Protein AF-W8YCH2-F1 (afdb_monomer)

Radius of gyration: 26.57 Å; Cα contacts (8 Å, |Δi|>4): 221; chains: 1; bounding box: 55×51×76 Å

Structure (mmCIF, N/CA/C/O backbone):
data_AF-W8YCH2-F1
#
_entry.id   AF-W8YCH2-F1
#
loop_
_atom_site.group_PDB
_atom_site.id
_atom_site.type_symbol
_atom_site.label_atom_id
_atom_site.label_alt_id
_atom_site.label_comp_id
_atom_site.label_asym_id
_atom_site.label_entity_id
_atom_site.label_seq_id
_atom_site.pdbx_PDB_ins_code
_atom_site.Cartn_x
_atom_site.Cartn_y
_atom_site.Cartn_z
_atom_site.occupancy
_atom_site.B_iso_or_equiv
_atom_site.auth_seq_id
_atom_site.auth_comp_id
_atom_site.auth_asym_id
_atom_site.auth_atom_id
_atom_site.pdbx_PDB_model_num
ATOM 1 N N . MET A 1 1 ? -2.502 10.767 -15.516 1.00 30.50 1 MET A N 1
ATOM 2 C CA . MET A 1 1 ? -3.279 9.710 -14.831 1.00 30.50 1 MET A CA 1
ATOM 3 C C . MET A 1 1 ? -4.007 8.905 -15.907 1.00 30.50 1 MET A C 1
ATOM 5 O O . MET A 1 1 ? -4.983 9.397 -16.454 1.00 30.50 1 MET A O 1
ATOM 9 N N . GLN A 1 2 ? -3.479 7.756 -16.341 1.00 31.95 2 GLN A N 1
ATOM 10 C CA . GLN A 1 2 ? -4.122 6.926 -17.373 1.00 31.95 2 GLN A CA 1
ATOM 11 C C . GLN A 1 2 ? -4.527 5.583 -16.761 1.00 31.95 2 GLN A C 1
ATOM 13 O O . GLN A 1 2 ? -3.687 4.801 -16.327 1.00 31.95 2 GLN A O 1
ATOM 18 N N . THR A 1 3 ? -5.835 5.341 -16.701 1.00 24.03 3 THR A N 1
ATOM 19 C CA . THR A 1 3 ? -6.449 4.084 -16.260 1.00 24.03 3 THR A CA 1
ATOM 20 C C . THR A 1 3 ? -6.145 2.958 -17.249 1.00 24.03 3 THR A C 1
ATOM 22 O O . THR A 1 3 ? -6.689 2.943 -18.354 1.00 24.03 3 THR A O 1
ATOM 25 N N . CYS A 1 4 ? -5.324 1.986 -16.844 1.00 27.73 4 CYS A N 1
ATOM 26 C CA . CYS A 1 4 ? -5.215 0.698 -17.531 1.00 27.73 4 CYS A CA 1
ATOM 27 C C . CYS A 1 4 ? -6.424 -0.183 -17.175 1.00 27.73 4 CYS A C 1
ATOM 29 O O . CYS A 1 4 ? -6.637 -0.532 -16.015 1.00 27.73 4 CYS A O 1
ATOM 31 N N . ARG A 1 5 ? -7.228 -0.551 -18.180 1.00 27.02 5 ARG A N 1
ATOM 32 C CA . ARG A 1 5 ? -8.300 -1.551 -18.055 1.00 27.02 5 ARG A CA 1
ATOM 33 C C . ARG A 1 5 ? -7.679 -2.945 -18.163 1.00 27.02 5 ARG A C 1
ATOM 35 O O . ARG A 1 5 ? -7.371 -3.392 -19.263 1.00 27.02 5 ARG A O 1
ATOM 42 N N . PHE A 1 6 ? -7.509 -3.630 -17.035 1.00 32.22 6 PHE A N 1
ATOM 43 C CA . PHE A 1 6 ? -7.187 -5.056 -17.035 1.00 32.22 6 PHE A CA 1
ATOM 44 C C . PHE A 1 6 ? -8.430 -5.856 -17.450 1.00 32.22 6 PHE A C 1
ATOM 46 O O . PHE A 1 6 ? -9.500 -5.713 -16.852 1.00 32.22 6 PHE A O 1
ATOM 53 N N . PHE A 1 7 ? -8.303 -6.668 -18.503 1.00 33.62 7 PHE A N 1
ATOM 54 C CA . PHE A 1 7 ? -9.312 -7.659 -18.865 1.00 33.62 7 PHE A CA 1
ATOM 55 C C . PHE A 1 7 ? -9.348 -8.750 -17.789 1.00 33.62 7 PHE A C 1
ATOM 57 O O . PHE A 1 7 ? -8.318 -9.233 -17.327 1.00 33.62 7 PHE A O 1
ATOM 64 N N . LYS A 1 8 ? -10.562 -9.094 -17.362 1.00 38.12 8 LYS A N 1
ATOM 65 C CA . LYS A 1 8 ? -10.852 -10.118 -16.362 1.00 38.12 8 LYS A CA 1
ATOM 66 C C . LYS A 1 8 ? -10.697 -11.494 -17.017 1.00 38.12 8 LYS A C 1
ATOM 68 O O . LYS A 1 8 ? -11.691 -12.073 -17.435 1.00 38.12 8 LYS A O 1
ATOM 73 N N . GLU A 1 9 ? -9.469 -11.981 -17.146 1.00 44.88 9 GLU A N 1
ATOM 74 C CA . GLU A 1 9 ? -9.209 -13.381 -17.490 1.00 44.88 9 GLU A CA 1
ATOM 75 C C . GLU A 1 9 ? -8.965 -14.168 -16.196 1.00 44.88 9 GLU A C 1
ATOM 77 O O . GLU A 1 9 ? -8.000 -13.936 -15.472 1.00 44.88 9 GLU A O 1
ATOM 82 N N . ASP A 1 10 ? -9.944 -15.014 -15.871 1.00 46.28 10 ASP A N 1
ATOM 83 C CA . ASP A 1 10 ? -9.886 -16.183 -14.989 1.00 46.28 10 ASP A CA 1
ATOM 84 C C . ASP A 1 10 ? -8.998 -16.085 -13.737 1.00 46.28 10 ASP A C 1
ATOM 86 O O . ASP A 1 10 ? -8.079 -16.875 -13.519 1.00 46.28 10 ASP A O 1
ATOM 90 N N . LEU A 1 11 ? -9.354 -15.183 -12.817 1.00 54.44 11 LEU A N 1
ATOM 91 C CA . LEU A 1 11 ? -9.029 -15.427 -11.412 1.00 54.44 11 LEU A CA 1
ATOM 92 C C . LEU A 1 11 ? -9.770 -16.700 -10.979 1.00 54.44 11 LEU A C 1
ATOM 94 O O . LEU A 1 11 ? -11.001 -16.755 -11.036 1.00 54.44 11 LEU A O 1
ATOM 98 N N . TYR A 1 12 ? -9.019 -17.727 -10.569 1.00 58.00 12 TYR A N 1
ATOM 99 C CA . TYR A 1 12 ? -9.565 -18.967 -10.014 1.00 58.00 12 TYR A CA 1
ATOM 100 C C . TYR A 1 12 ? -10.660 -18.653 -8.978 1.00 58.00 12 TYR A C 1
ATOM 102 O O . TYR A 1 12 ? -10.526 -17.723 -8.186 1.00 58.00 12 TYR A O 1
ATOM 110 N N . SER A 1 13 ? -11.736 -19.448 -8.955 1.00 62.56 13 SER A N 1
ATOM 111 C CA . SER A 1 13 ? -12.935 -19.228 -8.112 1.00 62.56 13 SER A CA 1
ATOM 112 C C . SER A 1 13 ? -12.685 -19.050 -6.600 1.00 62.56 13 SER A C 1
ATOM 114 O O . SER A 1 13 ? -13.585 -18.636 -5.873 1.00 62.56 13 SER A O 1
ATOM 116 N N . SER A 1 14 ? -11.475 -19.348 -6.122 1.00 78.44 14 SER A N 1
ATOM 117 C CA . SER A 1 14 ? -11.032 -19.217 -4.735 1.00 78.44 14 SER A CA 1
ATOM 118 C C . SER A 1 14 ? -10.316 -17.899 -4.408 1.00 78.44 14 SER A C 1
ATOM 120 O O . SER A 1 14 ? -9.977 -17.685 -3.242 1.00 78.44 14 SER A O 1
ATOM 122 N N . VAL A 1 15 ? -10.058 -17.017 -5.382 1.00 83.06 15 VAL A N 1
ATOM 123 C CA . VAL A 1 15 ? -9.352 -15.755 -5.112 1.00 83.06 15 VAL A CA 1
ATOM 124 C C . VAL A 1 15 ? -10.303 -14.738 -4.484 1.00 83.06 15 VAL A C 1
ATOM 126 O O . VAL A 1 15 ? -11.306 -14.334 -5.074 1.00 83.06 15 VAL A O 1
ATOM 129 N N . LYS A 1 16 ? -9.963 -14.306 -3.273 1.00 86.06 16 LYS A N 1
ATOM 130 C CA . LYS A 1 16 ? -10.668 -13.288 -2.500 1.00 86.06 16 LYS A CA 1
ATOM 131 C C . LYS A 1 16 ? -9.790 -12.050 -2.466 1.00 86.06 16 LYS A C 1
ATOM 133 O O . LYS A 1 16 ? -8.696 -12.080 -1.906 1.00 86.06 16 LYS A O 1
ATOM 138 N N . ILE A 1 17 ? -10.273 -10.991 -3.112 1.00 88.06 17 ILE A N 1
ATOM 139 C CA . ILE A 1 17 ? -9.506 -9.773 -3.364 1.00 88.06 17 ILE A CA 1
ATOM 140 C C . ILE A 1 17 ? -9.827 -8.717 -2.307 1.00 88.06 17 ILE A C 1
ATOM 142 O O . ILE A 1 17 ? -10.989 -8.363 -2.105 1.00 88.06 17 ILE A O 1
ATOM 146 N N . GLY A 1 18 ? -8.786 -8.182 -1.679 1.00 87.31 18 GLY A N 1
ATOM 147 C CA . GLY A 1 18 ? -8.828 -6.986 -0.851 1.00 87.31 18 GLY A CA 1
ATOM 148 C C . GLY A 1 18 ? -8.261 -5.804 -1.618 1.00 87.31 18 GLY A C 1
ATOM 149 O O . GLY A 1 18 ? -7.225 -5.928 -2.262 1.00 87.31 18 GLY A O 1
ATOM 150 N N . TYR A 1 19 ? -8.921 -4.654 -1.538 1.00 87.31 19 TYR A N 1
ATOM 151 C CA . TYR A 1 19 ? -8.424 -3.408 -2.118 1.00 87.31 19 TYR A CA 1
ATOM 152 C C . TYR A 1 19 ? -8.277 -2.354 -1.024 1.00 87.31 19 TYR A C 1
ATOM 154 O O . TYR A 1 19 ? -9.215 -2.118 -0.249 1.00 87.31 19 TYR A O 1
ATOM 162 N N . LEU A 1 20 ? -7.096 -1.742 -0.964 1.00 83.88 20 LEU A N 1
ATOM 163 C CA . LEU A 1 20 ? -6.770 -0.638 -0.071 1.00 83.88 20 LEU A CA 1
ATOM 164 C C . LEU A 1 20 ? -6.489 0.607 -0.917 1.00 83.88 20 LEU A C 1
ATOM 166 O O . LEU A 1 20 ? -5.486 0.663 -1.625 1.00 83.88 20 LEU A O 1
ATOM 170 N N . SER A 1 21 ? -7.384 1.592 -0.834 1.00 76.25 21 SER A N 1
ATOM 171 C CA . SER A 1 21 ? -7.246 2.888 -1.503 1.00 76.25 21 SER A CA 1
ATOM 172 C C . SER A 1 21 ? -7.399 4.051 -0.532 1.00 76.25 21 SER A C 1
ATOM 174 O O . SER A 1 21 ? -7.743 3.880 0.636 1.00 76.25 21 SER A O 1
ATOM 176 N N . GLN A 1 22 ? -7.168 5.263 -1.024 1.00 64.25 22 GLN A N 1
ATOM 177 C CA . GLN A 1 22 ? -7.202 6.484 -0.218 1.00 64.25 22 GLN A CA 1
ATOM 178 C C . GLN A 1 22 ? -8.633 6.961 0.139 1.00 64.25 22 GLN A C 1
ATOM 180 O O . GLN A 1 22 ? -8.792 7.856 0.967 1.00 64.25 22 GLN A O 1
ATOM 185 N N . HIS A 1 23 ? -9.696 6.347 -0.403 1.00 61.81 23 HIS A N 1
ATOM 186 C CA . HIS A 1 23 ? -11.095 6.800 -0.251 1.00 61.81 23 HIS A CA 1
ATOM 187 C C . HIS A 1 23 ? -12.006 5.797 0.479 1.00 61.81 23 HIS A C 1
ATOM 189 O O . HIS A 1 23 ? -13.097 5.472 0.018 1.00 61.81 23 HIS A O 1
ATOM 195 N N . VAL A 1 24 ? -11.568 5.261 1.619 1.00 58.69 24 VAL A N 1
ATOM 196 C CA . VAL A 1 24 ? -12.218 4.066 2.199 1.00 58.69 24 VAL A CA 1
ATOM 197 C C . VAL A 1 24 ? -13.395 4.362 3.142 1.00 58.69 24 VAL A C 1
ATOM 199 O O . VAL A 1 24 ? -14.246 3.496 3.330 1.00 58.69 24 VAL A O 1
ATOM 202 N N . TYR A 1 25 ? -13.513 5.559 3.727 1.00 59.50 25 TYR A N 1
ATOM 203 C CA . TYR A 1 25 ? -14.497 5.784 4.799 1.00 59.50 25 TYR A CA 1
ATOM 204 C C . TYR A 1 25 ? -15.295 7.066 4.633 1.00 59.50 25 TYR A C 1
ATOM 206 O O . TYR A 1 25 ? -14.931 8.102 5.196 1.00 59.50 25 TYR A O 1
ATOM 214 N N . GLU A 1 26 ? -16.428 6.966 3.941 1.00 53.34 26 GLU A N 1
ATOM 215 C CA . GLU A 1 26 ? -17.373 8.080 3.878 1.00 53.34 26 GLU A CA 1
ATOM 216 C C . GLU A 1 26 ? -18.473 8.029 4.942 1.00 53.34 26 GLU A C 1
ATOM 218 O O . GLU A 1 26 ? -18.900 9.095 5.358 1.00 53.34 26 GLU A O 1
ATOM 223 N N . ASN A 1 27 ? -18.905 6.880 5.484 1.00 52.28 27 ASN A N 1
ATOM 224 C CA . ASN A 1 27 ? -20.084 6.880 6.374 1.00 52.28 27 ASN A CA 1
ATOM 225 C C . ASN A 1 27 ? -20.175 5.695 7.360 1.00 52.28 27 ASN A C 1
ATOM 227 O O . ASN A 1 27 ? -21.107 4.898 7.291 1.00 52.28 27 ASN A O 1
ATOM 231 N N . MET A 1 28 ? -19.265 5.593 8.336 1.00 63.25 28 MET A N 1
ATOM 232 C CA . MET A 1 28 ? -19.430 4.666 9.473 1.00 63.25 28 MET A CA 1
ATOM 233 C C . MET A 1 28 ? -19.772 5.429 10.757 1.00 63.25 28 MET A C 1
ATOM 235 O O . MET A 1 28 ? -18.979 6.229 11.252 1.00 63.25 28 MET A O 1
ATOM 239 N N . LYS A 1 29 ? -20.973 5.187 11.301 1.00 64.38 29 LYS A N 1
ATOM 240 C CA . LYS A 1 29 ? -21.404 5.715 12.612 1.00 64.38 29 LYS A CA 1
ATOM 241 C C . LYS A 1 29 ? -20.860 4.897 13.794 1.00 64.38 29 LYS A C 1
ATOM 243 O O . LYS A 1 29 ? -21.032 5.331 14.933 1.00 64.38 29 LYS A O 1
ATOM 248 N N . SER A 1 30 ? -20.232 3.754 13.526 1.00 83.38 30 SER A N 1
ATOM 249 C CA . SER A 1 30 ? -19.647 2.843 14.509 1.00 83.38 30 SER A CA 1
ATOM 250 C C . SER A 1 30 ? -18.338 3.381 15.104 1.00 83.38 30 SER A C 1
ATOM 252 O O . SER A 1 30 ? -17.680 4.282 14.560 1.00 83.38 30 SER A O 1
ATOM 254 N N . ASN A 1 31 ? -17.978 2.857 16.276 1.00 91.38 31 ASN A N 1
ATOM 255 C CA . ASN A 1 31 ? -16.632 3.031 16.828 1.00 91.38 31 ASN A CA 1
ATOM 256 C C . ASN A 1 31 ? -15.628 2.076 16.156 1.00 91.38 31 ASN A C 1
ATOM 258 O O . ASN A 1 31 ? -16.022 1.176 15.419 1.00 91.38 31 ASN A O 1
ATOM 262 N N . VAL A 1 32 ? -14.327 2.285 16.382 1.00 91.25 32 VAL A N 1
ATOM 263 C CA . VAL A 1 32 ? -13.248 1.467 15.789 1.00 91.25 32 VAL A CA 1
ATOM 264 C C . VAL A 1 32 ? -13.457 -0.031 16.040 1.00 91.25 32 VAL A C 1
ATOM 266 O O . VAL A 1 32 ? -13.327 -0.838 15.121 1.00 91.25 32 VAL A O 1
ATOM 269 N N . LEU A 1 33 ? -13.794 -0.404 17.276 1.00 91.69 33 LEU A N 1
ATOM 270 C CA . LEU A 1 33 ? -13.999 -1.792 17.685 1.00 91.69 33 LEU A CA 1
ATOM 271 C C . LEU A 1 33 ? -15.177 -2.448 16.952 1.00 91.69 33 LEU A C 1
ATOM 273 O O . LEU A 1 33 ? -15.052 -3.568 16.457 1.00 91.69 33 LEU A O 1
ATOM 277 N N . GLU A 1 34 ? -16.310 -1.756 16.882 1.00 90.69 34 GLU A N 1
ATOM 278 C CA . GLU A 1 34 ? -17.498 -2.195 16.149 1.00 90.69 34 GLU A CA 1
ATOM 279 C C . GLU A 1 34 ? -17.200 -2.314 14.657 1.00 90.69 34 GLU A C 1
ATOM 281 O O . GLU A 1 34 ? -17.415 -3.375 14.080 1.00 90.69 34 GLU A O 1
ATOM 286 N N . ALA A 1 35 ? -16.605 -1.281 14.056 1.00 90.81 35 ALA A N 1
ATOM 287 C CA . ALA A 1 35 ? -16.255 -1.272 12.640 1.00 90.81 35 ALA A CA 1
ATOM 288 C C . ALA A 1 35 ? -15.298 -2.418 12.268 1.00 90.81 35 ALA A C 1
ATOM 290 O O . ALA A 1 35 ? -15.413 -3.018 11.196 1.00 90.81 35 ALA A O 1
ATOM 291 N N . PHE A 1 36 ? -14.348 -2.757 13.144 1.00 91.81 36 PHE A N 1
ATOM 292 C CA . PHE A 1 36 ? -13.477 -3.917 12.953 1.00 91.81 36 PHE A CA 1
ATOM 293 C C . PHE A 1 36 ? -14.274 -5.230 12.976 1.00 91.81 36 PHE A C 1
ATOM 295 O O . PHE A 1 36 ? -14.172 -6.039 12.052 1.00 91.81 36 PHE A O 1
ATOM 302 N N . ARG A 1 37 ? -15.123 -5.416 13.992 1.00 92.06 37 ARG A N 1
ATOM 303 C CA . ARG A 1 37 ? -15.909 -6.646 14.194 1.00 92.06 37 ARG A CA 1
ATOM 304 C C . ARG A 1 37 ? -17.052 -6.836 13.193 1.00 92.06 37 ARG A C 1
ATOM 306 O O . ARG A 1 37 ? -17.494 -7.963 13.004 1.00 92.06 37 ARG A O 1
ATOM 313 N N . GLU A 1 38 ? -17.502 -5.778 12.519 1.00 88.94 38 GLU A N 1
ATOM 314 C CA . GLU A 1 38 ? -18.424 -5.872 11.373 1.00 88.94 38 GLU A CA 1
ATOM 315 C C . GLU A 1 38 ? -17.820 -6.675 10.208 1.00 88.94 38 GLU A C 1
ATOM 317 O O . GLU A 1 38 ? -18.544 -7.292 9.431 1.00 88.94 38 GLU A O 1
ATOM 322 N N . ASN A 1 39 ? -16.491 -6.665 10.089 1.00 84.69 39 ASN A N 1
ATOM 323 C CA . ASN A 1 39 ? -15.755 -7.227 8.959 1.00 84.69 39 ASN A CA 1
ATOM 324 C C . ASN A 1 39 ? -14.952 -8.482 9.323 1.00 84.69 39 ASN A C 1
ATOM 326 O O . ASN A 1 39 ? -14.562 -9.230 8.426 1.00 84.69 39 ASN A O 1
ATOM 330 N N . VAL A 1 40 ? -14.703 -8.695 10.618 1.00 88.62 40 VAL A N 1
ATOM 331 C CA . VAL A 1 40 ? -13.852 -9.757 11.157 1.00 88.62 40 VAL A CA 1
ATOM 332 C C . VAL A 1 40 ? -14.586 -10.458 12.301 1.00 88.62 40 VAL A C 1
ATOM 334 O O . VAL A 1 40 ? -14.883 -9.858 13.335 1.00 88.62 40 VAL A O 1
ATOM 337 N N . ALA A 1 41 ? -14.870 -11.750 12.125 1.00 89.81 41 ALA A N 1
ATOM 338 C CA . ALA A 1 41 ? -15.612 -12.555 13.092 1.00 89.81 41 ALA A CA 1
ATOM 339 C C . ALA A 1 41 ? -14.718 -12.997 14.265 1.00 89.81 41 ALA A C 1
ATOM 341 O O . ALA A 1 41 ? -14.217 -14.118 14.288 1.00 89.81 41 ALA A O 1
ATOM 342 N N . VAL A 1 42 ? -14.525 -12.108 15.243 1.00 91.31 42 VAL A N 1
ATOM 343 C CA . VAL A 1 42 ? -13.737 -12.365 16.462 1.00 91.31 42 VAL A CA 1
ATOM 344 C C . VAL A 1 42 ? -14.446 -11.876 17.725 1.00 91.31 42 VAL A C 1
ATOM 346 O O . VAL A 1 42 ? -15.347 -11.021 17.690 1.00 91.31 42 VAL A O 1
ATOM 349 N N . THR A 1 43 ? -14.023 -12.410 18.872 1.00 92.88 43 THR A N 1
ATOM 350 C CA . THR A 1 43 ? -14.461 -11.909 20.178 1.00 92.88 43 THR A CA 1
ATOM 351 C C . THR A 1 43 ? -13.956 -10.485 20.416 1.00 92.88 43 THR A C 1
ATOM 353 O O . THR A 1 43 ? -13.015 -10.005 19.787 1.00 92.88 43 THR A O 1
ATOM 356 N N . GLU A 1 44 ? -14.574 -9.775 21.357 1.00 88.81 44 GLU A N 1
ATOM 357 C CA . GLU A 1 44 ? -14.156 -8.414 21.703 1.00 88.81 44 GLU A CA 1
ATOM 358 C C . GLU A 1 44 ? -12.718 -8.345 22.246 1.00 88.81 44 GLU A C 1
ATOM 360 O O . GLU A 1 44 ? -11.985 -7.405 21.940 1.00 88.81 44 GLU A O 1
ATOM 365 N N . GLY A 1 45 ? -12.306 -9.342 23.035 1.00 88.12 45 GLY A N 1
ATOM 366 C CA . GLY A 1 45 ? -10.947 -9.426 23.572 1.00 88.12 45 GLY A CA 1
ATOM 367 C C . GLY A 1 45 ? -9.904 -9.613 22.471 1.00 88.12 45 GLY A C 1
ATOM 368 O O . GLY A 1 45 ? -8.914 -8.884 22.433 1.00 88.12 45 GLY A O 1
ATOM 369 N N . GLU A 1 46 ? -10.165 -10.527 21.534 1.00 90.12 46 GLU A N 1
ATOM 370 C CA . GLU A 1 46 ? -9.316 -10.742 20.357 1.00 90.12 46 GLU A CA 1
ATOM 371 C C . GLU A 1 46 ? -9.270 -9.500 19.465 1.00 90.12 46 GLU A C 1
ATOM 373 O O . GLU A 1 46 ? -8.187 -9.072 19.075 1.00 90.12 46 GLU A O 1
ATOM 378 N N . ALA A 1 47 ? -10.419 -8.864 19.207 1.00 90.56 47 ALA A N 1
ATOM 379 C CA . ALA A 1 47 ? -10.486 -7.633 18.424 1.00 90.56 47 ALA A CA 1
ATOM 380 C C . ALA A 1 47 ? -9.609 -6.529 19.026 1.00 90.56 47 ALA A C 1
ATOM 382 O O . ALA A 1 47 ? -8.839 -5.900 18.306 1.00 90.56 47 ALA A O 1
ATOM 383 N N . ARG A 1 48 ? -9.667 -6.317 20.349 1.00 87.25 48 ARG A N 1
ATOM 384 C CA . ARG A 1 48 ? -8.793 -5.348 21.034 1.00 87.25 48 ARG A CA 1
ATOM 385 C C . ARG A 1 48 ? -7.317 -5.714 20.921 1.00 87.25 48 ARG A C 1
ATOM 387 O O . ARG A 1 48 ? -6.498 -4.824 20.720 1.00 87.25 48 ARG A O 1
ATOM 394 N N . HIS A 1 49 ? -6.979 -6.996 21.047 1.00 88.81 49 HIS A N 1
ATOM 395 C CA . HIS A 1 49 ? -5.599 -7.457 20.914 1.00 88.81 49 HIS A CA 1
ATOM 396 C C . HIS A 1 49 ? -5.052 -7.219 19.499 1.00 88.81 49 HIS A C 1
ATOM 398 O O . HIS A 1 49 ? -3.930 -6.746 19.344 1.00 88.81 49 HIS A O 1
ATOM 404 N N . ILE A 1 50 ? -5.859 -7.491 18.473 1.00 89.88 50 ILE A N 1
ATOM 405 C CA . ILE A 1 50 ? -5.500 -7.235 17.076 1.00 89.88 50 ILE A CA 1
ATOM 406 C C . ILE A 1 50 ? -5.355 -5.733 16.833 1.00 89.88 50 ILE A C 1
ATOM 408 O O . ILE A 1 50 ? -4.321 -5.289 16.348 1.00 89.88 50 ILE A O 1
ATOM 412 N N . LEU A 1 51 ? -6.358 -4.943 17.218 1.00 90.25 51 LEU A N 1
ATOM 413 C CA . LEU A 1 51 ? -6.371 -3.490 17.044 1.00 90.25 51 LEU A CA 1
ATOM 414 C C . LEU A 1 51 ? -5.192 -2.798 17.747 1.00 90.25 51 LEU A C 1
ATOM 416 O O . LEU A 1 51 ? -4.670 -1.816 17.223 1.00 90.25 51 LEU A O 1
ATOM 420 N N . ALA A 1 52 ? -4.712 -3.339 18.870 1.00 88.06 52 ALA A N 1
ATOM 421 C CA . ALA A 1 52 ? -3.510 -2.845 19.539 1.00 88.06 52 ALA A CA 1
ATOM 422 C C . ALA A 1 52 ? -2.249 -2.958 18.662 1.00 88.06 52 ALA A C 1
ATOM 424 O O . ALA A 1 52 ? -1.425 -2.050 18.695 1.00 88.06 52 ALA A O 1
ATOM 425 N N . LYS A 1 53 ? -2.123 -4.001 17.823 1.00 88.00 53 LYS A N 1
ATOM 426 C CA . LYS A 1 53 ? -1.020 -4.120 16.843 1.00 88.00 53 LYS A CA 1
ATOM 427 C C . LYS A 1 53 ? -1.057 -3.014 15.787 1.00 88.00 53 LYS A C 1
ATOM 429 O O . LYS A 1 53 ? -0.029 -2.640 15.249 1.00 88.00 53 LYS A O 1
ATOM 434 N N . PHE A 1 54 ? -2.239 -2.455 15.536 1.00 89.06 54 PHE A N 1
ATOM 435 C CA . PHE A 1 54 ? -2.445 -1.305 14.656 1.00 89.06 54 PHE A CA 1
ATOM 436 C C . PHE A 1 54 ? -2.497 0.023 15.429 1.00 89.06 54 PHE A C 1
ATOM 438 O O . PHE A 1 54 ? -3.028 1.017 14.933 1.00 89.06 54 PHE A O 1
ATOM 445 N N . LEU A 1 55 ? -1.927 0.040 16.642 1.00 88.19 55 LEU A N 1
ATOM 446 C CA . LEU A 1 55 ? -1.786 1.187 17.544 1.00 88.19 55 LEU A CA 1
ATOM 447 C C . LEU A 1 55 ? -3.112 1.775 18.066 1.00 88.19 55 LEU A C 1
ATOM 449 O O . LEU A 1 55 ? -3.160 2.913 18.537 1.00 88.19 55 LEU A O 1
ATOM 453 N N . PHE A 1 56 ? -4.204 1.010 18.034 1.00 88.62 56 PHE A N 1
ATOM 454 C CA . PHE A 1 56 ? -5.451 1.393 18.696 1.00 88.62 56 PHE A CA 1
ATOM 455 C C . PHE A 1 56 ? -5.459 0.884 20.139 1.00 88.62 56 PHE A C 1
ATOM 457 O O . PHE A 1 56 ? -6.002 -0.177 20.450 1.00 88.62 56 PHE A O 1
ATOM 464 N N . TYR A 1 57 ? -4.855 1.657 21.040 1.00 84.88 57 TYR A N 1
ATOM 465 C CA . TYR A 1 57 ? -4.734 1.294 22.452 1.00 84.88 57 TYR A CA 1
ATOM 466 C C . TYR A 1 57 ? -5.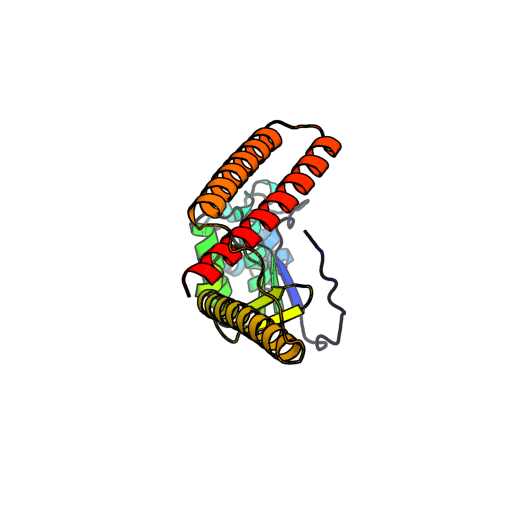881 1.823 23.318 1.00 84.88 57 TYR A C 1
ATOM 468 O O . TYR A 1 57 ? -6.350 2.950 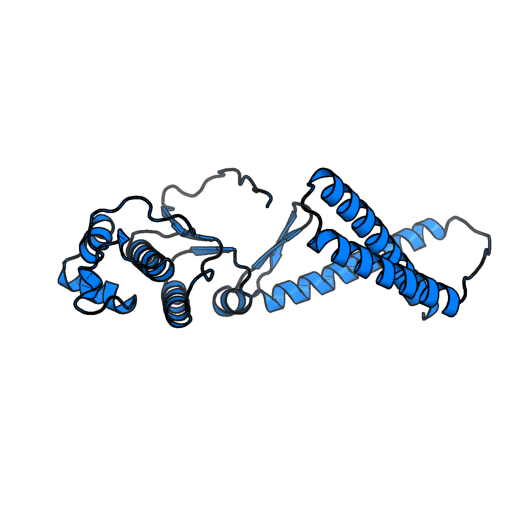23.151 1.00 84.88 57 TYR A O 1
ATOM 476 N N . GLY A 1 58 ? -6.280 1.023 24.312 1.00 83.81 58 GLY A N 1
ATOM 477 C CA . GLY A 1 58 ? -7.162 1.442 25.404 1.00 83.81 58 GLY A CA 1
ATOM 478 C C . GLY A 1 58 ? -8.430 2.158 24.915 1.00 83.81 58 GLY A C 1
ATOM 479 O O . GLY A 1 58 ? -9.243 1.527 24.243 1.00 83.81 58 GLY A O 1
ATOM 480 N N . PRO A 1 59 ? -8.629 3.454 25.228 1.00 84.38 59 PRO A N 1
ATOM 481 C CA . PRO A 1 59 ? -9.837 4.185 24.852 1.00 84.38 59 PRO A CA 1
ATOM 482 C C . PRO A 1 59 ? -9.963 4.458 23.343 1.00 84.38 59 PRO A C 1
ATOM 484 O O . PRO A 1 59 ? -11.069 4.733 22.874 1.00 84.38 59 PRO A O 1
ATOM 487 N N . ALA A 1 60 ? -8.875 4.357 22.568 1.00 84.44 60 ALA A N 1
ATOM 488 C CA . ALA A 1 60 ? -8.887 4.633 21.130 1.00 84.44 60 ALA A CA 1
ATOM 489 C C . ALA A 1 60 ? -9.837 3.703 20.358 1.00 84.44 60 ALA A C 1
ATOM 491 O O . ALA A 1 60 ? -10.445 4.129 19.379 1.00 84.44 60 ALA A O 1
ATOM 492 N N . VAL A 1 61 ? -10.047 2.469 20.835 1.00 88.62 61 VAL A N 1
ATOM 493 C CA . VAL A 1 61 ? -10.967 1.507 20.200 1.00 88.62 61 VAL A CA 1
ATOM 494 C C . VAL A 1 61 ? -12.442 1.933 20.280 1.00 88.62 61 VAL A C 1
ATOM 496 O O . VAL A 1 61 ? -13.272 1.435 19.525 1.00 88.62 61 VAL A O 1
ATOM 499 N N . PHE A 1 62 ? -12.781 2.869 21.174 1.00 89.00 62 PHE A N 1
ATOM 500 C CA . PHE A 1 62 ? -14.137 3.409 21.324 1.00 89.00 62 PHE A CA 1
ATOM 501 C C . PHE A 1 62 ? -14.333 4.750 20.603 1.00 89.00 62 PHE A C 1
ATOM 503 O O . PHE A 1 62 ? -15.448 5.278 20.573 1.00 89.00 62 PHE A O 1
ATOM 510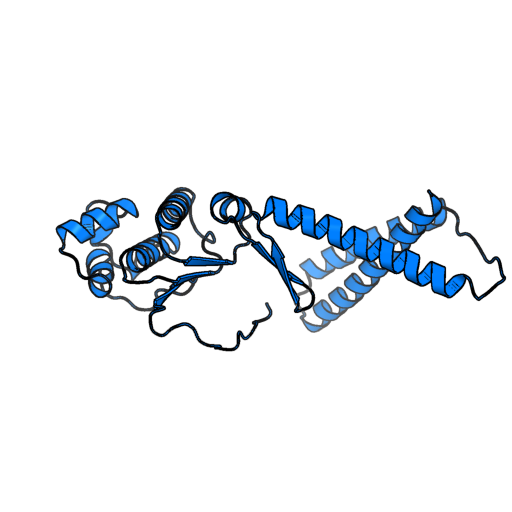 N N . LYS A 1 63 ? -13.272 5.309 20.006 1.00 89.75 63 LYS A N 1
ATOM 511 C CA . LYS A 1 63 ? -13.347 6.519 19.179 1.00 89.75 63 LYS A CA 1
ATOM 512 C C . LYS A 1 63 ? -14.233 6.242 17.962 1.00 89.75 63 LYS A C 1
ATOM 514 O O . LYS A 1 63 ? -14.211 5.143 17.403 1.00 89.75 63 LYS A O 1
ATOM 519 N N . LYS A 1 64 ? -15.030 7.228 17.544 1.00 90.56 64 LYS A N 1
ATOM 520 C CA . LYS A 1 64 ? -15.853 7.090 16.332 1.00 90.56 64 LYS A CA 1
ATOM 521 C C . LYS A 1 64 ? -14.955 7.072 15.100 1.00 90.56 64 LYS A C 1
ATOM 523 O O . LYS A 1 64 ? -14.031 7.880 15.017 1.00 90.56 64 LYS A O 1
ATOM 528 N N . VAL A 1 65 ? -15.273 6.234 14.111 1.00 89.12 65 VAL A N 1
ATOM 529 C CA . VAL A 1 65 ? -14.506 6.164 12.849 1.00 89.12 65 VAL A CA 1
ATOM 530 C C . VAL A 1 65 ? -14.467 7.523 12.132 1.00 89.12 65 VAL A C 1
ATOM 532 O O . VAL A 1 65 ? -13.467 7.889 11.516 1.00 89.12 65 VAL A O 1
ATOM 535 N N . THR A 1 66 ? -15.517 8.334 12.276 1.00 88.00 66 THR A N 1
ATOM 536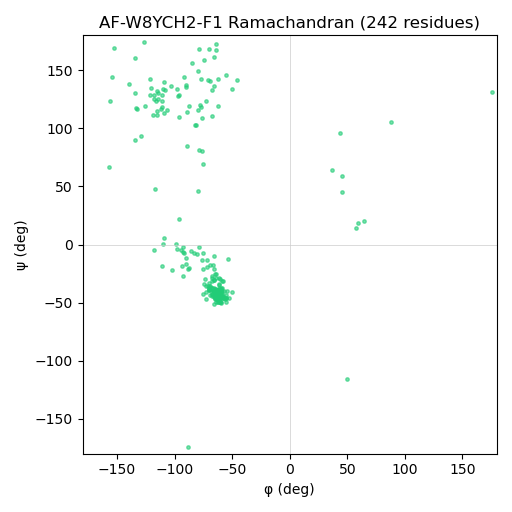 C CA . THR A 1 66 ? -15.585 9.701 11.730 1.00 88.00 66 THR A CA 1
ATOM 537 C C . THR A 1 66 ? -14.583 10.676 12.351 1.00 88.00 66 THR A C 1
ATOM 539 O O . THR A 1 66 ? -14.273 11.686 11.728 1.00 88.00 66 THR A O 1
ATOM 542 N N . GLN A 1 67 ? -14.067 10.390 13.549 1.00 87.69 67 GLN A N 1
ATOM 543 C CA . GLN A 1 67 ? -13.080 11.221 14.250 1.00 87.69 67 GLN A CA 1
ATOM 544 C C . GLN A 1 67 ? -11.634 10.798 13.961 1.00 87.69 67 GLN A C 1
ATOM 546 O O . GLN A 1 67 ? -10.705 11.394 14.508 1.00 87.69 67 GLN A O 1
ATOM 551 N N . LEU A 1 68 ? -11.437 9.736 13.178 1.00 86.56 68 LEU A N 1
ATOM 552 C CA . LEU A 1 68 ? -10.112 9.236 12.846 1.00 86.56 68 LEU A CA 1
ATOM 553 C C . LEU A 1 68 ? -9.438 10.101 11.774 1.00 86.56 68 LEU A C 1
ATOM 555 O O . LEU A 1 68 ? -10.092 10.538 10.821 1.00 86.56 68 LEU A O 1
ATOM 559 N N . SER A 1 69 ? -8.126 10.296 11.905 1.00 85.75 69 SER A N 1
ATOM 560 C CA . SER A 1 69 ? -7.280 10.855 10.846 1.00 85.75 69 SER A CA 1
ATOM 561 C C . SER A 1 69 ? -7.231 9.924 9.626 1.00 85.75 69 SER A C 1
ATOM 563 O O . SER A 1 69 ? -7.636 8.761 9.698 1.00 85.75 69 SER A O 1
ATOM 565 N N . GLY A 1 70 ? -6.719 10.412 8.492 1.00 80.88 70 GLY A N 1
ATOM 566 C CA . GLY A 1 70 ? -6.525 9.582 7.295 1.00 80.88 70 GLY A CA 1
ATOM 567 C C . GLY A 1 70 ? -5.681 8.332 7.575 1.00 80.88 70 GLY A C 1
ATOM 568 O O . GLY A 1 70 ? -6.099 7.225 7.243 1.00 80.88 70 GLY A O 1
ATOM 569 N N . GLY A 1 71 ? -4.557 8.487 8.284 1.00 82.94 71 GLY A N 1
ATOM 570 C CA . GLY A 1 71 ? -3.688 7.367 8.656 1.00 82.94 71 GLY A CA 1
ATOM 571 C C . GLY A 1 71 ? -4.292 6.418 9.696 1.00 82.94 71 GLY A C 1
ATOM 572 O O . GLY A 1 71 ? -4.123 5.205 9.600 1.00 82.94 71 GLY A O 1
ATOM 573 N N . GLU A 1 72 ? -5.064 6.925 10.665 1.00 87.69 72 GLU A N 1
ATOM 574 C CA . GLU A 1 72 ? -5.836 6.069 11.583 1.00 87.69 72 GLU A CA 1
ATOM 575 C C . GLU A 1 72 ? -6.871 5.231 10.811 1.00 87.69 72 GLU A C 1
ATOM 577 O O . GLU A 1 72 ? -6.949 4.015 10.983 1.00 87.69 72 GLU A O 1
ATOM 582 N N . LYS A 1 73 ? -7.636 5.851 9.906 1.00 87.00 73 LYS A N 1
ATOM 583 C CA . LYS A 1 73 ? -8.596 5.139 9.048 1.00 87.00 73 LYS A CA 1
ATOM 584 C C . LYS A 1 73 ? -7.912 4.056 8.222 1.00 87.00 73 LYS A C 1
ATOM 586 O O . LYS A 1 73 ? -8.400 2.931 8.152 1.00 87.00 73 LYS A O 1
ATOM 591 N N . MET A 1 74 ? -6.767 4.378 7.636 1.00 85.38 74 MET A N 1
ATOM 592 C CA . MET A 1 74 ? -5.999 3.432 6.841 1.00 85.38 74 MET A CA 1
ATOM 593 C C . MET A 1 74 ? -5.531 2.221 7.655 1.00 85.38 74 MET A C 1
ATOM 595 O O . MET A 1 74 ? -5.705 1.090 7.205 1.00 85.38 74 MET A O 1
ATOM 599 N N . ARG A 1 75 ? -5.027 2.434 8.877 1.00 89.00 75 ARG A N 1
ATOM 600 C CA . ARG A 1 75 ? -4.652 1.345 9.795 1.00 89.00 75 ARG A CA 1
ATOM 601 C C . ARG A 1 75 ? -5.835 0.463 10.170 1.00 89.00 75 ARG A C 1
ATOM 603 O O . ARG A 1 75 ? -5.698 -0.756 10.173 1.00 89.00 75 ARG A O 1
ATOM 610 N N . LEU A 1 76 ? -7.005 1.050 10.434 1.00 90.00 76 LEU A N 1
ATOM 611 C CA . LEU A 1 76 ? -8.227 0.278 10.683 1.00 90.00 76 LEU A CA 1
ATOM 612 C C . LEU A 1 76 ? -8.590 -0.588 9.471 1.00 90.00 76 LEU A C 1
ATOM 614 O O . LEU A 1 76 ? -8.934 -1.760 9.635 1.00 90.00 76 LEU A O 1
ATOM 618 N N . ARG A 1 77 ? -8.482 -0.041 8.254 1.00 88.25 77 ARG A N 1
ATOM 619 C CA . ARG A 1 77 ? -8.772 -0.807 7.039 1.00 88.25 77 ARG A CA 1
ATOM 620 C C . ARG A 1 77 ? -7.791 -1.941 6.840 1.00 88.25 77 ARG A C 1
ATOM 622 O O . ARG A 1 77 ? -8.208 -3.057 6.551 1.00 88.25 77 ARG A O 1
ATOM 629 N N . LEU A 1 78 ? -6.508 -1.649 6.997 1.00 88.69 78 LEU A N 1
ATOM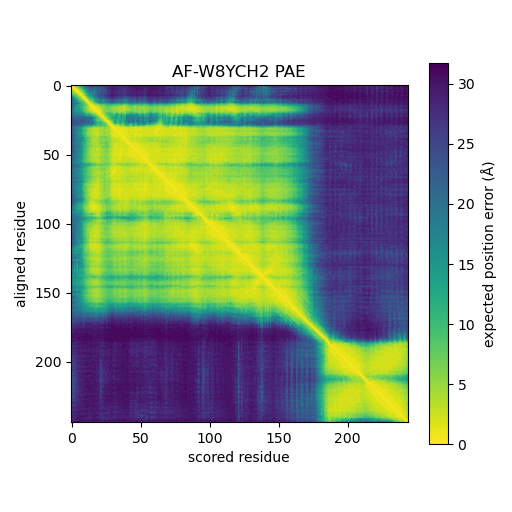 630 C CA . LEU A 1 78 ? -5.456 -2.642 6.898 1.00 88.69 78 LEU A CA 1
ATOM 631 C C . LEU A 1 78 ? -5.696 -3.770 7.906 1.00 88.69 78 LEU A C 1
ATOM 633 O O . LEU A 1 78 ? -5.703 -4.930 7.513 1.00 88.69 78 LEU A O 1
ATOM 637 N N . ALA A 1 79 ? -6.014 -3.438 9.160 1.00 90.50 79 ALA A N 1
ATOM 638 C CA . ALA A 1 79 ? -6.363 -4.422 10.180 1.00 90.50 79 ALA A CA 1
ATOM 639 C C . ALA A 1 79 ? -7.527 -5.320 9.742 1.00 90.50 79 ALA A C 1
ATOM 641 O O . ALA A 1 79 ? -7.451 -6.537 9.883 1.00 90.50 79 ALA A O 1
ATOM 642 N N . GLN A 1 80 ? -8.597 -4.743 9.188 1.00 90.31 80 GLN A N 1
ATOM 643 C CA . GLN A 1 80 ? -9.724 -5.524 8.670 1.00 90.31 80 GLN A CA 1
ATOM 644 C C . GLN A 1 80 ? -9.276 -6.471 7.552 1.00 90.31 80 GLN A C 1
ATOM 646 O O . GLN A 1 80 ? -9.579 -7.655 7.612 1.00 90.31 80 GLN A O 1
ATOM 651 N N . LEU A 1 81 ? -8.531 -5.971 6.563 1.00 89.12 81 LEU A N 1
ATOM 652 C CA . LEU A 1 81 ? -8.097 -6.762 5.407 1.00 89.12 81 LEU A CA 1
ATOM 653 C C . LEU A 1 81 ? -7.149 -7.903 5.802 1.00 89.12 81 LEU A C 1
ATOM 655 O O . LEU A 1 81 ? -7.270 -8.999 5.266 1.00 89.12 81 LEU A O 1
ATOM 659 N N . MET A 1 82 ? -6.248 -7.666 6.760 1.00 88.50 82 MET A N 1
ATOM 660 C CA . MET A 1 82 ? -5.283 -8.663 7.244 1.00 88.50 82 MET A CA 1
ATOM 661 C C . MET A 1 82 ? -5.932 -9.825 8.004 1.00 88.50 82 MET A C 1
ATOM 663 O O . MET A 1 82 ? -5.376 -10.917 8.037 1.00 88.50 82 MET A O 1
ATOM 667 N N . TYR A 1 83 ? -7.094 -9.594 8.621 1.00 88.94 83 TYR A N 1
ATOM 668 C CA . TYR A 1 83 ? -7.822 -10.604 9.402 1.00 88.94 83 TYR A CA 1
ATOM 669 C C . TYR A 1 83 ? -9.112 -11.071 8.717 1.00 88.94 83 TYR A C 1
ATOM 671 O O . TYR A 1 83 ? -9.884 -11.846 9.286 1.00 88.94 83 TYR A O 1
ATOM 679 N N . GLN A 1 84 ? -9.346 -10.619 7.489 1.00 86.81 84 GLN A N 1
ATOM 680 C CA . GLN A 1 84 ? -10.325 -11.204 6.591 1.00 86.81 84 GLN A CA 1
ATOM 681 C C . GLN A 1 84 ? -9.708 -12.388 5.848 1.00 86.81 84 GLN A C 1
ATOM 683 O O . GLN A 1 84 ? -8.498 -12.474 5.659 1.00 86.81 84 GLN A O 1
ATOM 688 N N . ASP A 1 85 ? -10.562 -13.296 5.386 1.00 84.31 85 ASP A N 1
ATOM 689 C CA . ASP A 1 85 ? -10.159 -14.393 4.507 1.00 84.31 85 ASP A CA 1
ATOM 690 C C . ASP A 1 85 ? -9.912 -13.846 3.088 1.00 84.31 85 ASP A C 1
ATOM 692 O O . ASP A 1 85 ? -10.719 -14.032 2.183 1.00 84.31 85 ASP A O 1
ATOM 696 N N . ILE A 1 86 ? -8.851 -13.055 2.929 1.00 88.50 86 ILE A N 1
ATOM 697 C CA . ILE A 1 86 ? -8.405 -12.431 1.680 1.00 88.50 86 ILE A CA 1
ATOM 698 C C . ILE A 1 86 ? -7.046 -13.028 1.344 1.00 88.50 86 ILE A C 1
ATOM 700 O O . ILE A 1 86 ? -6.158 -13.059 2.195 1.00 88.50 86 ILE A O 1
ATOM 704 N N . ASN A 1 87 ? -6.860 -13.463 0.099 1.00 89.81 87 ASN A N 1
ATOM 705 C CA . ASN A 1 87 ? -5.615 -14.084 -0.373 1.00 89.81 87 ASN A CA 1
ATOM 706 C C . ASN A 1 87 ? -4.922 -13.300 -1.501 1.00 89.81 87 ASN A C 1
ATOM 708 O O . ASN A 1 87 ? -3.809 -13.659 -1.892 1.00 89.81 87 ASN A O 1
ATOM 712 N N . PHE A 1 88 ? -5.549 -12.230 -1.997 1.00 91.25 88 PHE A N 1
ATOM 713 C CA . PHE A 1 88 ? -4.958 -11.300 -2.952 1.00 91.25 88 PHE A CA 1
ATOM 714 C C . PHE A 1 88 ? -5.224 -9.858 -2.518 1.00 91.25 88 PHE A C 1
ATOM 716 O O . PHE A 1 88 ? -6.377 -9.432 -2.451 1.00 91.25 88 PHE A O 1
ATOM 723 N N . LEU A 1 89 ? -4.173 -9.100 -2.230 1.00 91.38 89 LEU A N 1
ATOM 724 C CA . LEU A 1 89 ? -4.267 -7.723 -1.764 1.00 91.38 89 LEU A CA 1
ATOM 725 C C . LEU A 1 89 ? -3.763 -6.764 -2.838 1.00 91.38 89 LEU A C 1
ATOM 727 O O . LEU A 1 89 ? -2.654 -6.917 -3.337 1.00 91.38 89 LEU A O 1
ATOM 731 N N . ILE A 1 90 ? -4.565 -5.756 -3.165 1.00 91.38 90 ILE A N 1
ATOM 732 C CA . ILE A 1 90 ? -4.201 -4.683 -4.087 1.00 91.38 90 ILE A CA 1
ATOM 733 C C . ILE A 1 90 ? -4.060 -3.388 -3.289 1.00 91.38 90 ILE A C 1
ATOM 735 O O . ILE A 1 90 ? -4.999 -2.966 -2.606 1.00 91.38 90 ILE A O 1
ATOM 739 N N . LEU A 1 91 ? -2.892 -2.763 -3.392 1.00 90.06 91 LEU A N 1
ATOM 740 C CA . LEU A 1 91 ? -2.519 -1.545 -2.685 1.00 90.06 91 LEU A CA 1
ATOM 741 C C . LEU A 1 91 ? -2.235 -0.428 -3.689 1.00 90.06 91 LEU A C 1
ATOM 743 O O . LEU A 1 91 ? -1.392 -0.599 -4.568 1.00 90.06 91 LEU A O 1
ATOM 747 N N . ASP A 1 92 ? -2.911 0.708 -3.543 1.00 87.62 92 ASP A N 1
ATOM 748 C CA . ASP A 1 92 ? -2.713 1.877 -4.403 1.00 87.62 92 ASP A CA 1
ATOM 749 C C . ASP A 1 92 ? -2.230 3.075 -3.576 1.00 87.62 92 ASP A C 1
ATOM 751 O O . ASP A 1 92 ? -2.958 3.574 -2.713 1.00 87.62 92 ASP A O 1
ATOM 755 N N . GLU A 1 93 ? -0.976 3.475 -3.799 1.00 85.81 93 GLU A N 1
ATOM 756 C CA . GLU A 1 93 ? -0.237 4.493 -3.044 1.00 85.81 93 GLU A CA 1
ATOM 757 C C . GLU A 1 93 ? -0.400 4.338 -1.521 1.00 85.81 93 GLU A C 1
ATOM 759 O O . GLU A 1 93 ? -0.894 5.250 -0.840 1.00 85.81 93 GLU A O 1
ATOM 764 N N . PRO A 1 94 ? -0.014 3.172 -0.955 1.00 81.81 94 PRO A N 1
ATOM 765 C CA . PRO A 1 94 ? -0.395 2.818 0.401 1.00 81.81 94 PRO A CA 1
ATOM 766 C C . PRO A 1 94 ? 0.409 3.552 1.484 1.00 81.81 94 PRO A C 1
ATOM 768 O O . PRO A 1 94 ? 0.047 3.524 2.652 1.00 81.81 94 PRO A O 1
ATOM 771 N N . THR A 1 95 ? 1.515 4.202 1.135 1.00 81.00 95 THR A N 1
ATOM 772 C CA . THR A 1 95 ? 2.333 4.966 2.089 1.00 81.00 95 THR A CA 1
ATOM 773 C C . THR A 1 95 ? 1.946 6.442 2.149 1.00 81.00 95 THR A C 1
ATOM 775 O O . THR A 1 95 ? 2.464 7.182 2.988 1.00 81.00 95 THR A O 1
ATOM 778 N N . ASN A 1 96 ? 1.048 6.895 1.272 1.00 78.12 96 ASN A N 1
ATOM 779 C CA . ASN A 1 96 ? 0.696 8.301 1.174 1.00 78.12 96 ASN A CA 1
ATOM 780 C C . ASN A 1 96 ? -0.133 8.757 2.389 1.00 78.12 96 ASN A C 1
ATOM 782 O O . ASN A 1 96 ? -0.988 8.030 2.890 1.00 78.12 96 ASN A O 1
ATOM 786 N N . HIS A 1 97 ? 0.113 9.980 2.861 1.00 71.00 97 HIS A N 1
ATOM 787 C CA . HIS A 1 97 ? -0.531 10.567 4.046 1.00 71.00 97 HIS A CA 1
ATOM 788 C C . HIS A 1 97 ? -0.374 9.771 5.361 1.00 71.00 97 HIS A C 1
ATOM 790 O O . HIS A 1 97 ? -1.085 10.056 6.330 1.00 71.00 97 HIS A O 1
ATOM 796 N N . LEU A 1 98 ? 0.546 8.801 5.418 1.00 79.44 98 LEU A N 1
ATOM 797 C CA . LEU A 1 98 ? 0.887 8.083 6.642 1.00 79.44 98 LEU A CA 1
ATOM 798 C C . LEU A 1 98 ? 2.028 8.778 7.389 1.00 79.44 98 LEU A C 1
ATOM 800 O O . LEU A 1 98 ? 3.020 9.199 6.793 1.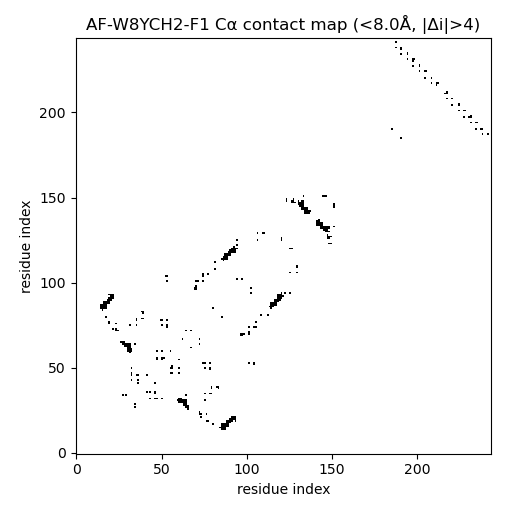00 79.44 98 LEU A O 1
ATOM 804 N N . ASP A 1 99 ? 1.885 8.866 8.712 1.00 82.94 99 ASP A N 1
ATOM 805 C CA . ASP A 1 99 ? 3.010 9.161 9.595 1.00 82.94 99 ASP A CA 1
ATOM 806 C C . ASP A 1 99 ? 3.978 7.966 9.655 1.00 82.94 99 ASP A C 1
ATOM 808 O O . ASP A 1 99 ? 3.689 6.871 9.165 1.00 82.94 99 ASP A O 1
ATOM 812 N N . ILE A 1 100 ? 5.162 8.194 10.226 1.00 85.56 100 ILE A N 1
ATOM 813 C CA . ILE A 1 100 ? 6.235 7.193 10.284 1.00 85.56 100 ILE A CA 1
ATOM 814 C C . ILE A 1 100 ? 5.755 5.923 11.003 1.00 85.56 100 ILE A C 1
ATOM 816 O O . ILE A 1 100 ? 5.916 4.831 10.469 1.00 85.56 100 ILE A O 1
ATOM 820 N N . GLU A 1 101 ? 5.077 6.065 12.145 1.00 83.25 101 GLU A N 1
ATOM 821 C CA . GLU A 1 101 ? 4.565 4.922 12.914 1.00 83.25 101 GLU A CA 1
ATOM 822 C C . GLU A 1 101 ? 3.534 4.102 12.122 1.00 83.25 101 GLU A C 1
ATOM 824 O O . GLU A 1 101 ? 3.563 2.872 12.118 1.00 83.25 101 GLU A O 1
ATOM 829 N N . SER A 1 102 ? 2.617 4.761 11.406 1.00 83.62 102 SER A N 1
ATOM 830 C CA . SER A 1 102 ? 1.614 4.063 10.595 1.00 83.62 102 SER A CA 1
ATOM 831 C C . SER A 1 102 ? 2.236 3.342 9.402 1.00 83.62 102 SER A C 1
ATOM 833 O O . SER A 1 102 ? 1.713 2.305 8.989 1.00 83.62 102 SER A O 1
ATOM 835 N N . ARG A 1 103 ? 3.334 3.871 8.847 1.00 86.62 103 ARG A N 1
ATOM 836 C CA . ARG A 1 103 ? 4.094 3.201 7.783 1.00 86.62 103 ARG A CA 1
ATOM 837 C C . ARG A 1 103 ? 4.778 1.940 8.290 1.00 86.62 103 ARG A C 1
ATOM 839 O O . ARG A 1 103 ? 4.682 0.919 7.624 1.00 86.62 103 ARG A O 1
ATOM 846 N N . GLU A 1 104 ? 5.408 1.988 9.459 1.00 87.31 104 GLU A N 1
ATOM 847 C CA . GLU A 1 104 ? 6.057 0.813 10.057 1.00 87.31 104 GLU A CA 1
ATOM 848 C C . GLU A 1 104 ? 5.044 -0.311 10.304 1.00 87.31 104 GLU A C 1
ATOM 850 O O . GLU A 1 104 ? 5.257 -1.442 9.876 1.00 87.31 104 GLU A O 1
ATOM 855 N N . VAL A 1 105 ? 3.880 0.021 10.871 1.00 87.19 105 VAL A N 1
ATOM 856 C CA . VAL A 1 105 ? 2.775 -0.936 11.062 1.00 87.19 105 VAL A CA 1
ATOM 857 C C . VAL A 1 105 ? 2.284 -1.516 9.735 1.00 87.19 105 VAL A C 1
ATOM 859 O O . VAL A 1 105 ? 1.961 -2.702 9.661 1.00 87.19 105 VAL A O 1
ATOM 862 N N . LEU A 1 106 ? 2.191 -0.689 8.687 1.00 88.44 106 LEU A N 1
ATOM 863 C CA . LEU A 1 106 ? 1.821 -1.151 7.351 1.00 88.44 106 LEU A CA 1
ATOM 864 C C . LEU A 1 106 ? 2.850 -2.148 6.818 1.00 88.44 106 LEU A C 1
ATOM 866 O O . LEU A 1 106 ? 2.468 -3.218 6.356 1.00 88.44 106 LEU A O 1
ATOM 870 N N . GLU A 1 107 ? 4.132 -1.805 6.888 1.00 89.62 107 GLU A N 1
ATOM 871 C CA . GLU A 1 107 ? 5.218 -2.665 6.425 1.00 89.62 107 GLU A CA 1
ATOM 872 C C . GLU A 1 107 ? 5.227 -4.002 7.174 1.00 89.62 107 GLU A C 1
ATOM 874 O O . GLU A 1 107 ? 5.181 -5.048 6.532 1.00 89.62 107 GLU A O 1
ATOM 879 N N . GLU A 1 108 ? 5.175 -3.988 8.508 1.00 89.75 108 GLU A N 1
ATOM 880 C CA . GLU A 1 108 ? 5.143 -5.207 9.329 1.00 89.75 108 GLU A CA 1
ATOM 881 C C . GLU A 1 108 ? 3.929 -6.096 9.024 1.00 89.75 108 GLU A C 1
ATOM 883 O O . GLU A 1 108 ? 4.044 -7.322 8.950 1.00 89.75 108 GLU A O 1
ATOM 888 N N . ALA A 1 109 ? 2.753 -5.492 8.832 1.00 89.19 109 ALA A N 1
ATOM 889 C CA . ALA A 1 109 ? 1.544 -6.236 8.500 1.00 89.19 109 ALA A CA 1
ATOM 890 C C . ALA A 1 109 ? 1.641 -6.902 7.120 1.00 89.19 109 ALA A C 1
ATOM 892 O O . ALA A 1 109 ? 1.192 -8.037 6.957 1.00 89.19 109 ALA A O 1
ATOM 893 N N . LEU A 1 110 ? 2.235 -6.215 6.140 1.00 90.69 110 LEU A N 1
ATOM 894 C CA . LEU A 1 110 ? 2.428 -6.749 4.793 1.00 90.69 110 LEU A CA 1
ATOM 895 C C . LEU A 1 110 ? 3.519 -7.827 4.746 1.00 90.69 110 LEU A C 1
ATOM 897 O O . LEU A 1 110 ? 3.336 -8.808 4.032 1.00 90.69 110 LEU A O 1
ATOM 901 N N . GLU A 1 111 ? 4.594 -7.706 5.532 1.00 89.88 111 GLU A N 1
ATOM 902 C CA . GLU A 1 111 ? 5.621 -8.758 5.664 1.00 89.88 111 GLU A CA 1
ATOM 903 C C . GLU A 1 111 ? 5.040 -10.064 6.228 1.00 89.88 111 GLU A C 1
ATOM 905 O O . GLU A 1 111 ? 5.464 -11.155 5.851 1.00 89.88 111 GLU A O 1
ATOM 910 N N . GLN A 1 112 ? 4.053 -9.972 7.123 1.00 88.06 112 GLN A N 1
ATOM 911 C CA . GLN A 1 112 ? 3.400 -11.134 7.741 1.00 88.06 112 GLN A CA 1
ATOM 912 C C . GLN A 1 112 ? 2.242 -11.706 6.910 1.00 88.06 112 GLN A C 1
ATOM 914 O O . GLN A 1 112 ? 1.653 -12.727 7.283 1.00 88.06 112 GLN A O 1
ATOM 919 N N . TYR A 1 113 ? 1.871 -11.054 5.807 1.00 89.31 113 TYR A N 1
ATOM 920 C CA . TYR A 1 113 ? 0.733 -11.461 5.000 1.00 89.31 113 TYR A CA 1
ATOM 921 C C . TYR A 1 113 ? 1.098 -12.631 4.080 1.00 89.31 113 TYR A C 1
ATOM 923 O O . TYR A 1 113 ? 1.893 -12.505 3.158 1.00 89.31 113 TYR A O 1
ATOM 931 N N . ASN A 1 114 ? 0.456 -13.780 4.296 1.00 85.56 114 ASN A N 1
ATOM 932 C CA . ASN A 1 114 ? 0.736 -15.014 3.548 1.00 85.56 114 ASN A CA 1
ATOM 933 C C . ASN A 1 114 ? 0.092 -15.069 2.146 1.00 85.56 114 ASN A C 1
ATOM 935 O O . ASN A 1 114 ? 0.222 -16.075 1.447 1.00 85.56 114 ASN A O 1
ATOM 939 N N . GLY A 1 115 ? -0.674 -14.047 1.758 1.00 88.12 115 GLY A N 1
ATOM 940 C CA . GLY A 1 115 ? -1.299 -13.966 0.440 1.00 88.12 115 GLY A CA 1
ATOM 941 C C . GLY A 1 115 ? -0.395 -13.301 -0.596 1.00 88.12 115 GLY A C 1
ATOM 942 O O . GLY A 1 115 ? 0.757 -12.966 -0.346 1.00 88.12 115 GLY A O 1
ATOM 943 N N . THR A 1 116 ? -0.933 -13.085 -1.791 1.00 91.19 116 THR A N 1
ATOM 944 C CA . THR A 1 116 ? -0.227 -12.331 -2.835 1.00 91.19 116 THR A CA 1
ATOM 945 C C . THR A 1 116 ? -0.560 -10.848 -2.722 1.00 91.19 116 THR A C 1
ATOM 947 O O . THR A 1 116 ? -1.728 -10.488 -2.573 1.00 91.19 116 THR A O 1
ATOM 950 N N . ILE A 1 117 ? 0.451 -9.986 -2.828 1.00 92.31 117 ILE A N 1
ATOM 951 C CA . ILE A 1 117 ? 0.288 -8.530 -2.789 1.00 92.31 117 ILE A CA 1
ATOM 952 C C . ILE A 1 117 ? 0.665 -7.949 -4.151 1.00 92.31 117 ILE A C 1
ATOM 954 O O . ILE A 1 117 ? 1.737 -8.226 -4.686 1.00 92.31 117 ILE A O 1
ATOM 958 N N . LEU A 1 118 ? -0.208 -7.104 -4.689 1.00 92.62 118 LEU A N 1
ATOM 959 C CA . LEU A 1 118 ? 0.072 -6.209 -5.800 1.00 92.62 118 LEU A CA 1
ATOM 960 C C . LEU A 1 118 ? 0.039 -4.779 -5.267 1.00 92.62 118 LEU A C 1
ATOM 962 O O . LEU A 1 118 ? -1.007 -4.317 -4.819 1.00 92.62 118 LEU A O 1
ATOM 966 N N . ALA A 1 119 ? 1.163 -4.073 -5.327 1.00 91.62 119 ALA A N 1
ATOM 967 C CA . ALA A 1 119 ? 1.233 -2.689 -4.882 1.00 91.62 119 ALA A CA 1
ATOM 968 C C . ALA A 1 119 ? 1.681 -1.748 -5.994 1.00 91.62 119 ALA A C 1
ATOM 970 O O . ALA A 1 119 ? 2.567 -2.070 -6.785 1.00 91.62 119 ALA A O 1
ATOM 971 N N . VAL A 1 120 ? 1.082 -0.562 -5.996 1.00 90.44 120 VAL A N 1
ATOM 972 C CA . VAL A 1 120 ? 1.519 0.611 -6.748 1.00 90.44 120 VAL A CA 1
ATOM 973 C C . VAL A 1 120 ? 1.936 1.656 -5.722 1.00 90.44 120 VAL A C 1
ATOM 975 O O . VAL A 1 120 ? 1.183 1.944 -4.794 1.00 90.44 120 VAL A O 1
ATOM 978 N N . SER A 1 121 ? 3.163 2.154 -5.826 1.00 87.56 121 SER A N 1
ATOM 979 C CA . SER A 1 121 ? 3.692 3.147 -4.895 1.00 87.56 121 SER A CA 1
ATOM 980 C C . SER A 1 121 ? 4.790 3.972 -5.551 1.00 87.56 121 SER A C 1
ATOM 982 O O . SER A 1 121 ? 5.620 3.438 -6.292 1.00 87.56 121 SER A O 1
ATOM 984 N N . HIS A 1 122 ? 4.856 5.256 -5.215 1.00 85.00 122 HIS A N 1
ATOM 985 C CA . HIS A 1 122 ? 6.016 6.097 -5.508 1.00 85.00 122 HIS A CA 1
ATOM 986 C C . HIS A 1 122 ? 7.146 5.955 -4.468 1.00 85.00 122 HIS A C 1
ATOM 988 O O . HIS A 1 122 ? 8.249 6.477 -4.669 1.00 85.00 122 HIS A O 1
ATOM 994 N N . ASP A 1 123 ? 6.913 5.230 -3.370 1.00 87.75 123 ASP A N 1
ATOM 995 C CA . ASP A 1 123 ? 7.883 5.042 -2.295 1.00 87.75 123 ASP A CA 1
ATOM 996 C C . ASP A 1 123 ? 8.890 3.925 -2.604 1.00 87.75 123 ASP A C 1
ATOM 998 O O . ASP A 1 123 ? 8.625 2.728 -2.478 1.00 87.75 123 ASP A O 1
ATOM 1002 N N . ARG A 1 124 ? 10.100 4.340 -2.983 1.00 87.75 124 ARG A N 1
ATOM 1003 C CA . ARG A 1 124 ? 11.192 3.434 -3.367 1.00 87.75 124 ARG A CA 1
ATOM 1004 C C . ARG A 1 124 ? 11.683 2.565 -2.210 1.00 87.75 124 ARG A C 1
ATOM 1006 O O . ARG A 1 124 ? 12.162 1.464 -2.468 1.00 87.75 124 ARG A O 1
ATOM 1013 N N . TYR A 1 125 ? 11.621 3.044 -0.967 1.00 87.75 125 TYR A N 1
ATOM 1014 C CA . TYR A 1 125 ? 12.079 2.270 0.191 1.00 87.75 125 TYR A CA 1
ATOM 1015 C C . TYR A 1 125 ? 11.093 1.147 0.497 1.00 87.75 125 TYR A C 1
ATOM 1017 O O . TYR A 1 125 ? 11.501 -0.006 0.600 1.00 87.75 125 TYR A O 1
ATOM 1025 N N . PHE A 1 126 ? 9.801 1.475 0.524 1.00 89.00 126 PHE A N 1
ATOM 1026 C CA . PHE A 1 126 ? 8.713 0.510 0.670 1.00 89.00 126 PHE A CA 1
ATOM 1027 C C . PHE A 1 126 ? 8.772 -0.588 -0.402 1.00 89.00 126 PHE A C 1
ATOM 1029 O O . PHE A 1 126 ? 8.767 -1.776 -0.078 1.00 89.00 126 PHE A O 1
ATOM 1036 N N . LEU A 1 127 ? 8.902 -0.196 -1.679 1.00 90.38 127 LEU A N 1
ATOM 1037 C CA . LEU A 1 127 ? 8.983 -1.155 -2.783 1.00 90.38 127 LEU A CA 1
ATOM 1038 C C . LEU A 1 127 ? 10.216 -2.059 -2.676 1.00 90.38 127 LEU A C 1
ATOM 1040 O O . LEU A 1 127 ? 10.120 -3.258 -2.912 1.00 90.38 127 LEU A O 1
ATOM 1044 N N . ASN A 1 128 ? 11.372 -1.500 -2.309 1.00 89.38 128 ASN A N 1
ATOM 1045 C CA . ASN A 1 128 ? 12.603 -2.278 -2.187 1.00 89.38 128 ASN A CA 1
ATOM 1046 C C . ASN A 1 128 ? 12.607 -3.247 -1.008 1.00 89.38 128 ASN A C 1
ATOM 1048 O O . ASN A 1 128 ? 13.246 -4.293 -1.099 1.00 89.38 128 ASN A O 1
ATOM 1052 N N . LYS A 1 129 ? 11.949 -2.875 0.093 1.00 88.31 129 LYS A N 1
ATOM 1053 C CA . LYS A 1 129 ? 11.920 -3.667 1.321 1.00 88.31 129 LYS A CA 1
ATOM 1054 C C . LYS A 1 129 ? 10.993 -4.875 1.197 1.00 88.31 129 LYS A C 1
ATOM 1056 O O . LYS A 1 129 ? 11.359 -5.955 1.642 1.00 88.31 129 LYS A O 1
ATOM 1061 N N . LEU A 1 130 ? 9.813 -4.687 0.601 1.00 89.12 130 LEU A N 1
ATOM 1062 C CA . LEU A 1 130 ? 8.733 -5.679 0.650 1.00 89.12 130 LEU A CA 1
ATOM 1063 C C . LEU A 1 130 ? 8.568 -6.516 -0.620 1.00 89.12 130 LEU A C 1
ATOM 1065 O O . LEU A 1 130 ? 7.956 -7.580 -0.561 1.00 89.12 130 LEU A O 1
ATOM 1069 N N . PHE A 1 131 ? 9.047 -6.043 -1.772 1.00 91.56 131 PHE A N 1
ATOM 1070 C CA . PHE A 1 131 ? 8.747 -6.675 -3.056 1.00 91.56 131 PHE A CA 1
ATOM 1071 C C . PHE A 1 131 ? 10.006 -7.224 -3.717 1.00 91.56 131 PHE A C 1
ATOM 1073 O O . PHE A 1 131 ? 10.954 -6.502 -4.018 1.00 91.56 131 PHE A O 1
ATOM 1080 N N . GLU A 1 132 ? 9.971 -8.519 -4.016 1.00 89.88 132 GLU A N 1
ATOM 1081 C CA . GLU A 1 132 ? 11.044 -9.231 -4.720 1.00 89.88 132 GLU A CA 1
ATOM 1082 C C . GLU A 1 132 ? 10.841 -9.256 -6.242 1.00 89.88 132 GLU A C 1
ATOM 1084 O O . GLU A 1 132 ? 11.715 -9.694 -6.986 1.00 89.88 132 GLU A O 1
ATOM 1089 N N . LYS A 1 133 ? 9.684 -8.785 -6.718 1.00 92.56 133 LYS A N 1
ATOM 1090 C CA . LYS A 1 133 ? 9.308 -8.762 -8.131 1.00 92.56 133 LYS A CA 1
ATOM 1091 C C . LYS A 1 133 ? 8.718 -7.407 -8.494 1.00 92.56 133 LYS A C 1
ATOM 1093 O O . LYS A 1 133 ? 7.787 -6.940 -7.841 1.00 92.56 133 LYS A O 1
ATOM 1098 N N . THR A 1 134 ? 9.220 -6.816 -9.572 1.00 93.81 134 THR A N 1
ATOM 1099 C CA . THR A 1 134 ? 8.799 -5.499 -10.052 1.00 93.81 134 THR A CA 1
ATOM 1100 C C . THR A 1 134 ? 8.260 -5.613 -11.469 1.00 93.81 134 THR A C 1
ATOM 1102 O O . THR A 1 134 ? 8.876 -6.236 -12.332 1.00 93.81 134 THR A O 1
ATOM 1105 N N . TYR A 1 135 ? 7.123 -4.975 -11.727 1.00 92.94 135 TYR A N 1
ATOM 1106 C CA . TYR A 1 135 ? 6.630 -4.772 -13.083 1.00 92.94 135 TYR A CA 1
ATOM 1107 C C . TYR A 1 135 ? 6.779 -3.304 -13.467 1.00 92.94 135 TYR A C 1
ATOM 1109 O O . TYR A 1 135 ? 6.407 -2.414 -12.704 1.00 92.94 135 TYR A O 1
ATOM 1117 N N . TRP A 1 136 ? 7.308 -3.059 -14.660 1.00 90.12 136 TRP A N 1
ATOM 1118 C CA . TRP A 1 136 ? 7.480 -1.730 -15.228 1.00 90.12 136 TRP A CA 1
ATOM 1119 C C . TRP A 1 136 ? 6.521 -1.542 -16.395 1.00 90.12 136 TRP A C 1
ATOM 1121 O O . TRP A 1 136 ? 6.411 -2.419 -17.249 1.00 90.12 136 TRP A O 1
ATOM 1131 N N . ILE A 1 137 ? 5.831 -0.407 -16.451 1.00 89.56 137 ILE A N 1
ATOM 1132 C CA . ILE A 1 137 ? 4.944 -0.072 -17.566 1.00 89.56 137 ILE A CA 1
ATOM 1133 C C . ILE A 1 137 ? 5.578 1.077 -18.338 1.00 89.56 137 ILE A C 1
ATOM 1135 O O . ILE A 1 137 ? 5.751 2.162 -17.791 1.00 89.56 137 ILE A O 1
ATOM 1139 N N . ASP A 1 138 ? 5.900 0.845 -19.606 1.00 85.69 138 ASP A N 1
ATOM 1140 C CA . ASP A 1 138 ? 6.359 1.887 -20.525 1.00 85.69 138 ASP A CA 1
ATOM 1141 C C . ASP A 1 138 ? 5.739 1.682 -21.908 1.00 85.69 138 ASP A C 1
ATOM 1143 O O . ASP A 1 138 ? 5.617 0.550 -22.377 1.00 85.69 138 ASP A O 1
ATOM 1147 N N . ARG A 1 139 ? 5.305 2.772 -22.556 1.00 87.00 139 ARG A N 1
ATOM 1148 C CA . ARG A 1 139 ? 4.662 2.756 -23.889 1.00 87.00 139 ARG A CA 1
ATOM 1149 C C . ARG A 1 139 ? 3.582 1.668 -24.033 1.00 87.00 139 ARG A C 1
ATOM 1151 O O . ARG A 1 139 ? 3.549 0.931 -25.019 1.00 87.00 139 ARG A O 1
ATOM 1158 N N . CYS A 1 140 ? 2.721 1.546 -23.019 1.00 87.94 140 CYS A N 1
ATOM 1159 C CA . CYS A 1 140 ? 1.659 0.531 -22.926 1.00 87.94 140 CYS A CA 1
ATOM 1160 C C . CYS A 1 140 ? 2.146 -0.933 -22.959 1.00 87.94 140 CYS A C 1
ATOM 1162 O O . CYS A 1 140 ? 1.353 -1.840 -23.212 1.00 87.94 140 CYS A O 1
ATOM 1164 N N . LYS A 1 141 ? 3.431 -1.183 -22.693 1.00 82.75 141 LYS A N 1
ATOM 1165 C CA . LYS A 1 141 ? 4.012 -2.518 -22.532 1.00 82.75 141 LYS A CA 1
ATOM 1166 C C . LYS A 1 141 ? 4.370 -2.748 -21.071 1.00 82.75 141 LYS A C 1
ATOM 1168 O O . LYS A 1 141 ? 4.873 -1.851 -20.401 1.00 82.75 141 LYS A O 1
ATOM 1173 N N . LEU A 1 142 ? 4.109 -3.964 -20.602 1.00 89.56 142 LEU A N 1
ATOM 1174 C CA . LEU A 1 142 ? 4.487 -4.429 -19.274 1.00 89.56 142 LEU A CA 1
ATOM 1175 C C . LEU A 1 142 ? 5.807 -5.197 -19.374 1.00 89.56 142 LEU A C 1
ATOM 1177 O O . LEU A 1 142 ? 5.932 -6.117 -20.183 1.00 89.56 142 LEU A O 1
ATOM 1181 N N . PHE A 1 143 ? 6.772 -4.834 -18.544 1.00 89.06 143 PHE A N 1
ATOM 1182 C CA . PHE A 1 143 ? 8.073 -5.476 -18.449 1.00 89.06 143 PHE A CA 1
ATOM 1183 C C . PHE A 1 143 ? 8.243 -6.056 -17.057 1.00 89.06 143 PHE A C 1
ATOM 1185 O O . PHE A 1 143 ? 8.034 -5.376 -16.057 1.00 89.06 143 PHE A O 1
ATOM 1192 N N . GLU A 1 144 ? 8.602 -7.328 -16.999 1.00 92.88 144 GLU A N 1
ATOM 1193 C CA . GLU A 1 144 ? 8.761 -8.058 -15.753 1.00 92.88 144 GLU A CA 1
ATOM 1194 C C . GLU A 1 144 ? 10.230 -8.099 -15.332 1.00 92.88 144 GLU A C 1
ATOM 1196 O O . GLU A 1 144 ? 11.106 -8.439 -16.128 1.00 92.88 144 GLU A O 1
ATOM 1201 N N . PHE A 1 145 ? 10.474 -7.810 -14.056 1.00 91.94 145 PHE A N 1
ATOM 1202 C CA . PHE A 1 145 ? 11.777 -7.893 -13.412 1.00 91.94 145 PHE A CA 1
ATOM 1203 C C . PHE A 1 145 ? 11.667 -8.773 -12.165 1.00 91.94 145 PHE A C 1
ATOM 1205 O O . PHE A 1 145 ? 10.931 -8.455 -11.230 1.00 91.94 145 PHE A O 1
ATOM 1212 N N . ALA A 1 146 ? 12.419 -9.875 -12.130 1.00 91.69 146 ALA A N 1
ATOM 1213 C CA . ALA A 1 146 ? 12.514 -10.784 -10.981 1.00 91.69 146 ALA A CA 1
ATOM 1214 C C . ALA A 1 146 ? 13.464 -10.239 -9.896 1.00 91.69 146 ALA A C 1
ATOM 1216 O O . ALA A 1 146 ? 14.358 -10.935 -9.420 1.00 91.69 146 ALA A O 1
ATOM 1217 N N . GLY A 1 147 ? 13.312 -8.957 -9.576 1.00 88.75 147 GLY A N 1
ATOM 1218 C CA . GLY A 1 147 ? 14.058 -8.283 -8.530 1.00 88.75 147 GLY A CA 1
ATOM 1219 C C . GLY A 1 147 ? 13.263 -7.120 -7.956 1.00 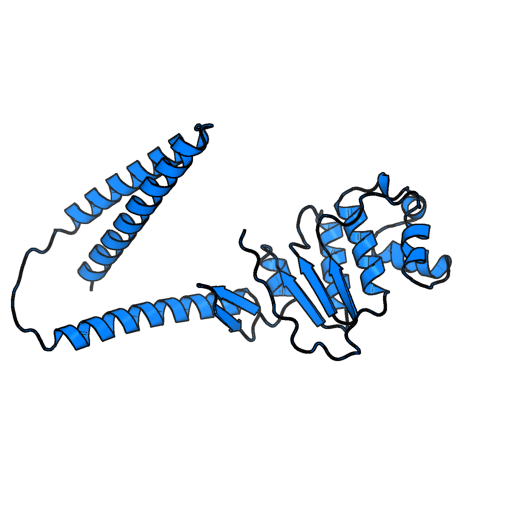88.75 147 GLY A C 1
ATOM 1220 O O . GLY A 1 147 ? 12.235 -6.694 -8.502 1.00 88.75 147 GLY A O 1
ATOM 1221 N N . ASN A 1 148 ? 13.774 -6.596 -6.846 1.00 90.38 148 ASN A N 1
ATOM 1222 C CA . ASN A 1 148 ? 13.236 -5.406 -6.208 1.00 90.38 148 ASN A CA 1
ATOM 1223 C C . ASN A 1 148 ? 13.365 -4.165 -7.108 1.00 90.38 148 ASN A C 1
ATOM 1225 O O . ASN A 1 148 ? 13.992 -4.190 -8.172 1.00 90.38 148 ASN A O 1
ATOM 1229 N N . TYR A 1 149 ? 12.766 -3.061 -6.670 1.00 90.62 149 TYR A N 1
ATOM 1230 C CA . TYR A 1 149 ? 12.696 -1.833 -7.456 1.00 90.62 149 TYR A CA 1
ATOM 1231 C C . TYR A 1 149 ? 14.068 -1.311 -7.914 1.00 90.62 149 TYR A C 1
ATOM 1233 O O . TYR A 1 149 ? 14.220 -0.906 -9.066 1.00 90.62 149 TYR A O 1
ATOM 1241 N N . ALA A 1 150 ? 15.070 -1.317 -7.033 1.00 88.88 150 ALA A N 1
ATOM 1242 C CA . ALA A 1 150 ? 16.413 -0.828 -7.329 1.00 88.88 150 ALA A CA 1
ATOM 1243 C C . ALA A 1 150 ? 17.076 -1.659 -8.433 1.00 88.88 150 ALA A C 1
ATOM 1245 O O . ALA A 1 150 ? 17.609 -1.099 -9.391 1.00 88.88 150 ALA A O 1
ATOM 1246 N N . TRP A 1 151 ? 16.980 -2.986 -8.334 1.00 91.50 151 TRP A N 1
ATOM 1247 C CA . TRP A 1 151 ? 17.500 -3.889 -9.356 1.00 91.50 151 TRP A CA 1
ATOM 1248 C C . TRP A 1 151 ? 16.756 -3.736 -10.688 1.00 91.50 151 TRP A C 1
ATOM 1250 O O . TRP A 1 151 ? 17.378 -3.641 -11.746 1.00 91.50 151 TRP A O 1
ATOM 1260 N N . ALA A 1 152 ? 15.424 -3.657 -10.642 1.00 90.56 152 ALA A N 1
ATOM 1261 C CA . ALA A 1 152 ? 14.592 -3.473 -11.827 1.00 90.56 152 ALA A CA 1
ATOM 1262 C C . ALA A 1 152 ? 14.903 -2.155 -12.549 1.00 90.56 152 ALA A C 1
ATOM 1264 O O . ALA A 1 152 ? 15.001 -2.139 -13.773 1.00 90.56 152 ALA A O 1
ATOM 1265 N N . ARG A 1 153 ? 15.119 -1.066 -11.798 1.00 90.00 153 ARG A N 1
ATOM 1266 C CA . ARG A 1 153 ? 15.519 0.235 -12.348 1.00 90.00 153 ARG A CA 1
ATOM 1267 C C . ARG A 1 153 ? 16.861 0.153 -13.075 1.00 90.00 153 ARG A C 1
ATOM 1269 O O . ARG A 1 153 ? 16.944 0.612 -14.206 1.00 90.00 153 ARG A O 1
ATOM 1276 N N . GLN A 1 154 ? 17.869 -0.473 -12.469 1.00 90.94 154 GLN A N 1
ATOM 1277 C CA . GLN A 1 154 ? 19.168 -0.654 -13.123 1.00 90.94 154 GLN A CA 1
ATOM 1278 C C . GLN A 1 154 ? 19.025 -1.438 -14.438 1.00 90.94 154 GLN A C 1
ATOM 1280 O O . GLN A 1 154 ? 19.559 -1.043 -15.469 1.00 90.94 154 GLN A O 1
ATOM 1285 N N . LYS A 1 155 ? 18.258 -2.537 -14.431 1.00 89.56 155 LYS A N 1
ATOM 1286 C CA . LYS A 1 155 ? 18.006 -3.324 -15.649 1.00 89.56 155 LYS A CA 1
ATOM 1287 C C . LYS A 1 155 ? 17.204 -2.578 -16.703 1.00 89.56 155 LYS A C 1
ATOM 1289 O O . LYS A 1 155 ? 17.372 -2.839 -17.892 1.00 89.56 155 LYS A O 1
ATOM 1294 N N . TRP A 1 156 ? 16.331 -1.675 -16.278 1.00 87.75 156 TRP A N 1
ATOM 1295 C CA . TRP A 1 156 ? 15.609 -0.794 -17.180 1.00 87.75 156 TRP A CA 1
ATOM 1296 C C . TRP A 1 156 ? 16.555 0.186 -17.884 1.00 87.75 156 TRP A C 1
ATOM 1298 O O . TRP A 1 156 ? 16.480 0.321 -19.102 1.00 87.75 156 TRP A O 1
ATOM 1308 N N . GLU A 1 157 ? 17.478 0.803 -17.143 1.00 88.19 157 GLU A N 1
ATOM 1309 C CA . GLU A 1 157 ? 18.498 1.717 -17.680 1.00 88.19 157 GLU A CA 1
ATOM 1310 C C . GLU A 1 157 ? 19.417 1.010 -18.693 1.00 88.19 157 GLU A C 1
ATOM 1312 O O . GLU A 1 157 ? 19.505 1.458 -19.835 1.00 88.19 157 GLU A O 1
ATOM 1317 N N . GLU A 1 158 ? 19.967 -0.164 -18.348 1.00 88.69 158 GLU A N 1
ATOM 1318 C CA . GLU A 1 158 ? 20.779 -0.987 -19.270 1.00 88.69 158 GLU A CA 1
ATOM 1319 C C . GLU A 1 158 ? 20.025 -1.295 -20.581 1.00 88.69 158 GLU A C 1
ATOM 1321 O O . GLU A 1 158 ? 20.582 -1.264 -21.680 1.00 88.69 158 GLU A O 1
ATOM 1326 N N . LYS A 1 159 ? 18.721 -1.578 -20.484 1.00 82.69 159 LYS A N 1
ATOM 1327 C CA . LYS A 1 159 ? 17.888 -1.898 -21.646 1.00 82.69 159 LYS A CA 1
ATOM 1328 C C . LYS A 1 159 ? 17.637 -0.683 -22.541 1.00 82.69 159 LYS A C 1
ATOM 1330 O O . LYS A 1 159 ? 17.622 -0.831 -23.763 1.00 82.69 159 LYS A O 1
ATOM 1335 N N . LEU A 1 160 ? 17.432 0.494 -21.951 1.00 82.62 160 LEU A N 1
ATOM 1336 C CA . LEU A 1 160 ? 17.290 1.742 -22.703 1.00 82.62 160 LEU A CA 1
ATOM 1337 C C . LEU A 1 160 ? 18.583 2.065 -23.461 1.00 82.62 160 LEU A C 1
ATOM 1339 O O . LEU A 1 160 ? 18.523 2.382 -24.649 1.00 82.62 160 LEU A O 1
ATOM 1343 N N . GLU A 1 161 ? 19.740 1.900 -22.818 1.00 80.25 161 GLU A N 1
ATOM 1344 C CA . GLU A 1 161 ? 21.053 2.074 -23.452 1.00 80.25 161 GLU A CA 1
ATOM 1345 C C . GLU A 1 161 ? 21.250 1.103 -24.629 1.00 80.25 161 GLU A C 1
ATOM 1347 O O . GLU A 1 161 ? 21.642 1.513 -25.726 1.00 80.25 161 GLU A O 1
ATOM 1352 N N . GLU A 1 162 ? 20.899 -0.178 -24.464 1.00 77.25 162 GLU A N 1
ATOM 1353 C CA . GLU A 1 162 ? 20.955 -1.156 -25.556 1.00 77.25 162 GLU A CA 1
ATOM 1354 C C . GLU A 1 162 ? 20.042 -0.803 -26.738 1.00 77.25 162 GLU A C 1
ATOM 1356 O O . GLU A 1 162 ? 20.400 -1.053 -27.895 1.00 77.25 162 GLU A O 1
ATOM 1361 N N . GLU A 1 163 ? 18.842 -0.279 -26.474 1.00 74.81 163 GLU A N 1
ATOM 1362 C CA . GLU A 1 163 ? 17.917 0.142 -27.526 1.00 74.81 163 GLU A CA 1
ATOM 1363 C C . GLU A 1 163 ? 18.480 1.334 -28.303 1.00 74.81 163 GLU A C 1
ATOM 1365 O O . GLU A 1 163 ? 18.410 1.327 -29.535 1.00 74.81 163 GLU A O 1
ATOM 1370 N N . VAL A 1 164 ? 19.121 2.291 -27.626 1.00 73.44 164 VAL A N 1
ATOM 1371 C CA . VAL A 1 164 ? 19.824 3.411 -28.271 1.00 73.44 164 VAL A CA 1
ATOM 1372 C C . VAL A 1 164 ? 20.979 2.901 -29.142 1.00 73.44 164 VAL A C 1
ATOM 1374 O O . VAL A 1 164 ? 21.068 3.263 -30.318 1.00 73.44 164 VAL A O 1
ATOM 1377 N N . ILE A 1 165 ? 21.812 1.988 -28.628 1.00 71.38 165 ILE A N 1
ATOM 1378 C CA . ILE A 1 165 ? 22.940 1.401 -29.378 1.00 71.38 165 ILE A CA 1
ATOM 1379 C C . ILE A 1 165 ? 22.446 0.607 -30.600 1.00 71.38 165 ILE A C 1
ATOM 1381 O O . ILE A 1 165 ? 23.019 0.715 -31.690 1.00 71.38 165 ILE A O 1
ATOM 1385 N N . LYS A 1 166 ? 21.362 -0.171 -30.464 1.00 65.00 166 LYS A N 1
ATOM 1386 C CA . LYS A 1 166 ? 20.760 -0.930 -31.577 1.00 65.00 166 LYS A CA 1
ATOM 1387 C C . LYS A 1 166 ? 20.181 -0.011 -32.649 1.00 65.00 166 LYS A C 1
ATOM 1389 O O . LYS A 1 166 ? 20.379 -0.307 -33.826 1.00 65.00 166 LYS A O 1
ATOM 1394 N N . HIS A 1 167 ? 19.524 1.090 -32.277 1.00 59.41 167 HIS A N 1
ATOM 1395 C CA . HIS A 1 167 ? 19.030 2.078 -33.244 1.00 59.41 167 HIS A CA 1
ATOM 1396 C C . HIS A 1 167 ? 20.190 2.785 -33.963 1.00 59.41 167 HIS A C 1
ATOM 1398 O O . HIS A 1 167 ? 20.189 2.801 -35.195 1.00 59.41 167 HIS A O 1
ATOM 1404 N N . LYS A 1 168 ? 21.248 3.204 -33.242 1.00 57.00 168 LYS A N 1
ATOM 1405 C CA . LYS A 1 168 ? 22.484 3.742 -33.852 1.00 57.00 168 LYS A CA 1
ATOM 1406 C C . LYS A 1 168 ? 23.122 2.736 -34.835 1.00 57.00 168 LYS A C 1
ATOM 1408 O O . LYS A 1 168 ? 23.568 3.113 -35.918 1.00 57.00 168 LYS A O 1
ATOM 1413 N N . HIS A 1 169 ? 23.139 1.435 -34.516 1.00 54.59 169 HIS A N 1
ATOM 1414 C CA . HIS A 1 169 ? 23.673 0.394 -35.412 1.00 54.59 169 HIS A CA 1
ATOM 1415 C C . HIS A 1 169 ? 22.766 0.052 -36.608 1.00 54.59 169 HIS A C 1
ATOM 1417 O O . HIS A 1 169 ? 23.283 -0.271 -37.682 1.00 54.59 169 HIS A O 1
ATOM 1423 N N . HIS A 1 170 ? 21.441 0.099 -36.446 1.00 48.91 170 HIS A N 1
ATOM 1424 C CA . HIS A 1 170 ? 20.495 -0.130 -37.542 1.00 48.91 170 HIS A CA 1
ATOM 1425 C C . HIS A 1 170 ? 20.529 1.018 -38.556 1.00 48.91 170 HIS A C 1
ATOM 1427 O O . HIS A 1 170 ? 20.543 0.749 -39.758 1.00 48.91 170 HIS A O 1
ATOM 1433 N N . GLU A 1 171 ? 20.655 2.263 -38.089 1.00 47.00 171 GLU A N 1
ATOM 1434 C CA . GLU A 1 171 ? 20.874 3.426 -38.954 1.00 47.00 171 GLU A CA 1
ATOM 1435 C C . GLU A 1 171 ? 22.212 3.322 -39.700 1.00 47.00 171 GLU A C 1
ATOM 1437 O O . GLU A 1 171 ? 22.238 3.466 -40.924 1.00 47.00 171 GLU A O 1
ATOM 1442 N N . ARG A 1 172 ? 23.305 2.936 -39.021 1.00 45.25 172 ARG A N 1
ATOM 1443 C CA . ARG A 1 172 ? 24.619 2.712 -39.663 1.00 45.25 172 ARG A CA 1
ATOM 1444 C C . ARG A 1 172 ? 24.583 1.628 -40.757 1.00 45.25 172 ARG A C 1
ATOM 1446 O O . ARG A 1 172 ? 25.195 1.819 -41.805 1.00 45.25 172 ARG A O 1
ATOM 1453 N N . LYS A 1 173 ? 23.819 0.539 -40.584 1.00 41.50 173 LYS A N 1
ATOM 1454 C CA . LYS A 1 173 ? 23.667 -0.518 -41.613 1.00 41.50 173 LYS A CA 1
ATOM 1455 C C . LYS A 1 173 ? 22.799 -0.110 -42.806 1.00 41.50 173 LYS A C 1
ATOM 1457 O O . LYS A 1 173 ? 23.041 -0.591 -43.910 1.00 41.50 173 LYS A O 1
ATOM 1462 N N . SER A 1 174 ? 21.820 0.777 -42.626 1.00 41.50 174 SER A N 1
ATOM 1463 C CA . SER A 1 174 ? 21.093 1.379 -43.757 1.00 41.50 174 SER A CA 1
ATOM 1464 C C . SER A 1 174 ? 21.906 2.446 -44.500 1.00 41.50 174 SER A C 1
ATOM 1466 O O . SER A 1 174 ? 21.636 2.709 -45.671 1.00 41.50 174 SER A O 1
ATOM 1468 N N . VAL A 1 175 ? 22.925 3.026 -43.857 1.00 44.31 175 VAL A N 1
ATOM 1469 C CA . VAL A 1 175 ? 23.801 4.053 -44.447 1.00 44.31 175 VAL A CA 1
ATOM 1470 C C . VAL A 1 175 ? 24.991 3.445 -45.212 1.00 44.31 175 VAL A C 1
ATOM 1472 O O . VAL A 1 175 ? 25.501 4.076 -46.136 1.00 44.31 175 VAL A O 1
ATOM 1475 N N . GLU A 1 176 ? 25.375 2.186 -44.960 1.00 41.00 176 GLU A N 1
ATOM 1476 C CA . GLU A 1 176 ? 26.445 1.496 -45.714 1.00 41.00 176 GLU A CA 1
ATOM 1477 C C . GLU A 1 176 ? 26.121 1.235 -47.203 1.00 41.00 176 GLU A C 1
ATOM 1479 O O . GLU A 1 176 ? 27.018 0.900 -47.976 1.00 41.00 176 GLU A O 1
ATOM 1484 N N . ALA A 1 177 ? 24.877 1.455 -47.647 1.00 40.78 177 ALA A N 1
ATOM 1485 C CA . ALA A 1 177 ? 24.490 1.380 -49.060 1.00 40.78 177 ALA A CA 1
ATOM 1486 C C . ALA A 1 177 ? 24.415 2.743 -49.780 1.00 40.78 177 ALA A C 1
ATOM 1488 O O . ALA A 1 177 ? 24.097 2.776 -50.970 1.00 40.78 177 ALA A O 1
ATOM 1489 N N . ILE A 1 178 ? 24.706 3.870 -49.118 1.00 38.81 178 ILE A N 1
ATOM 1490 C CA . ILE A 1 178 ? 24.669 5.192 -49.765 1.00 38.81 178 ILE A CA 1
ATOM 1491 C C . ILE A 1 178 ? 25.970 5.937 -49.488 1.00 38.81 178 ILE A C 1
ATOM 1493 O O . ILE A 1 178 ? 26.159 6.649 -48.507 1.00 38.81 178 ILE A O 1
ATOM 1497 N N . SER A 1 179 ? 26.886 5.775 -50.433 1.00 39.31 179 SER A N 1
ATOM 1498 C CA . SER A 1 179 ? 28.104 6.554 -50.544 1.00 39.31 179 SER A CA 1
ATOM 1499 C C . SER A 1 179 ? 27.814 8.037 -50.853 1.00 39.31 179 SER A C 1
ATOM 1501 O O . SER A 1 179 ? 27.091 8.331 -51.804 1.00 39.31 179 SER A O 1
ATOM 1503 N N . ILE A 1 180 ? 28.540 8.922 -50.148 1.00 40.53 180 ILE A N 1
ATOM 1504 C CA . ILE A 1 180 ? 28.982 10.288 -50.526 1.00 40.53 180 ILE A CA 1
ATOM 1505 C C . ILE A 1 180 ? 28.030 11.469 -50.214 1.00 40.53 180 ILE A C 1
ATOM 1507 O O . ILE A 1 180 ? 27.152 11.783 -51.011 1.00 40.53 180 ILE A O 1
ATOM 1511 N N . LYS A 1 181 ? 28.352 12.267 -49.172 1.00 32.97 181 LYS A N 1
ATOM 1512 C CA . LYS A 1 181 ? 28.959 13.628 -49.268 1.00 32.97 181 LYS A CA 1
ATOM 1513 C C . LYS A 1 181 ? 29.097 14.304 -47.888 1.00 32.97 181 LYS A C 1
ATOM 1515 O O . LYS A 1 181 ? 28.131 14.402 -47.147 1.00 32.97 181 LYS A O 1
ATOM 1520 N N . LYS A 1 182 ? 30.292 14.840 -47.600 1.00 46.78 182 LYS A N 1
ATOM 1521 C CA . LYS A 1 182 ? 30.573 15.817 -46.528 1.00 46.78 182 LYS A CA 1
ATOM 1522 C C . LYS A 1 182 ? 29.590 16.998 -46.576 1.00 46.78 182 LYS A C 1
ATOM 1524 O O . LYS A 1 182 ? 29.456 17.591 -47.651 1.00 46.78 182 LYS A O 1
ATOM 1529 N N . LYS A 1 183 ? 29.034 17.405 -45.427 1.00 35.53 183 LYS A N 1
ATOM 1530 C CA . LYS A 1 183 ? 28.562 18.779 -45.200 1.00 35.53 183 LYS A CA 1
ATOM 1531 C C . LYS A 1 183 ? 28.519 19.142 -43.703 1.00 35.53 183 LYS A C 1
ATOM 1533 O O . LYS A 1 183 ? 27.900 18.425 -42.934 1.00 35.53 183 LYS A O 1
ATOM 1538 N N . ASP A 1 184 ? 29.232 20.224 -43.385 1.00 41.84 184 ASP A N 1
ATOM 1539 C CA . ASP A 1 184 ? 29.234 21.099 -42.200 1.00 41.84 184 ASP A CA 1
ATOM 1540 C C . ASP A 1 184 ? 29.177 20.477 -40.797 1.00 41.84 184 ASP A C 1
ATOM 1542 O O . ASP A 1 184 ? 28.117 20.242 -40.232 1.00 41.84 184 ASP A O 1
ATOM 1546 N N . SER A 1 185 ? 30.355 20.311 -40.192 1.00 50.34 185 SER A N 1
ATOM 1547 C CA . SER A 1 185 ? 30.511 20.148 -38.746 1.00 50.34 185 SER A CA 1
ATOM 1548 C C . SER A 1 185 ? 30.339 21.508 -38.063 1.00 50.34 185 SER A C 1
ATOM 1550 O O . SER A 1 185 ? 31.220 22.364 -38.198 1.00 50.34 185 SER A O 1
ATOM 1552 N N . ARG A 1 186 ? 29.229 21.702 -37.342 1.00 61.62 186 ARG A N 1
ATOM 1553 C CA . ARG A 1 186 ? 29.093 22.764 -36.331 1.00 61.62 186 ARG A CA 1
ATOM 1554 C C . ARG A 1 186 ? 30.218 22.637 -35.311 1.00 61.62 186 ARG A C 1
ATOM 1556 O O . ARG A 1 186 ? 30.677 21.529 -35.046 1.00 61.62 186 ARG A O 1
ATOM 1563 N N . SER A 1 187 ? 30.716 23.748 -34.783 1.00 70.12 187 SER A N 1
ATOM 1564 C CA . SER A 1 187 ? 31.756 23.700 -33.754 1.00 70.12 187 SER A CA 1
ATOM 1565 C C . SER A 1 187 ? 31.149 23.404 -32.382 1.00 70.12 187 SER A C 1
ATOM 1567 O O . SER A 1 187 ? 30.033 23.815 -32.080 1.00 70.12 187 SER A O 1
ATOM 1569 N N . PHE A 1 188 ? 31.915 22.729 -31.526 1.00 60.75 188 PHE A N 1
ATOM 1570 C CA . PHE A 1 188 ? 31.522 22.404 -30.152 1.00 60.75 188 PHE A CA 1
ATOM 1571 C C . PHE A 1 188 ? 31.004 23.633 -29.374 1.00 60.75 188 PHE A C 1
ATOM 1573 O O . PHE A 1 188 ? 29.974 23.567 -28.714 1.00 60.75 188 PHE A O 1
ATOM 1580 N N . ALA A 1 189 ? 31.657 24.789 -29.548 1.00 65.50 189 ALA A N 1
ATOM 1581 C CA . ALA A 1 189 ? 31.275 26.047 -28.905 1.00 65.50 189 ALA A CA 1
ATOM 1582 C C . ALA A 1 189 ? 29.934 26.625 -29.406 1.00 65.50 189 ALA A C 1
ATOM 1584 O O . ALA A 1 189 ? 29.256 27.329 -28.662 1.00 65.50 189 ALA A O 1
ATOM 1585 N N . GLU A 1 190 ? 29.543 26.353 -30.655 1.00 76.12 190 GLU A N 1
ATOM 1586 C CA . GLU A 1 190 ? 28.241 26.783 -31.187 1.00 76.12 190 GLU A CA 1
ATOM 1587 C C . GLU A 1 190 ? 27.110 25.957 -30.576 1.00 76.12 190 GLU A C 1
ATOM 1589 O O . GLU A 1 190 ? 26.085 26.519 -30.194 1.00 76.12 190 GLU A O 1
ATOM 1594 N N . ILE A 1 191 ? 27.326 24.647 -30.424 1.00 74.56 191 ILE A N 1
ATOM 1595 C CA . ILE A 1 191 ? 26.332 23.750 -29.833 1.00 74.56 191 ILE A CA 1
ATOM 1596 C C . ILE A 1 191 ? 26.166 24.042 -28.340 1.00 74.56 191 ILE A C 1
ATOM 1598 O O . ILE A 1 191 ? 25.036 24.152 -27.875 1.00 74.56 191 ILE A O 1
ATOM 1602 N N . GLU A 1 192 ? 27.257 24.248 -27.594 1.00 68.69 192 GLU A N 1
ATOM 1603 C CA . GLU A 1 192 ? 27.173 24.642 -26.178 1.00 68.69 192 GLU A CA 1
ATOM 1604 C C . GLU A 1 192 ? 26.417 25.964 -25.984 1.00 68.69 192 GLU A C 1
ATOM 1606 O O . GLU A 1 192 ? 25.608 26.084 -25.064 1.00 68.69 192 GLU A O 1
ATOM 1611 N N . ASN A 1 193 ? 26.633 26.949 -26.863 1.00 75.31 193 ASN A N 1
ATOM 1612 C CA . ASN A 1 193 ? 25.944 28.234 -26.773 1.00 75.31 193 ASN A CA 1
ATOM 1613 C C . ASN A 1 193 ? 24.447 28.125 -27.122 1.00 75.31 193 ASN A C 1
ATOM 1615 O O . ASN A 1 193 ? 23.614 28.743 -26.461 1.00 75.31 193 ASN A O 1
ATOM 1619 N N . GLU A 1 194 ? 24.081 27.321 -28.128 1.00 80.31 194 GLU A N 1
ATOM 1620 C CA . GLU A 1 194 ? 22.669 27.016 -28.415 1.00 80.31 194 GLU A CA 1
ATOM 1621 C C . GLU A 1 194 ? 21.999 26.293 -27.239 1.00 80.31 194 GLU A C 1
ATOM 1623 O O . GLU A 1 194 ? 20.855 26.594 -26.892 1.00 80.31 194 GLU A O 1
ATOM 1628 N N . LEU A 1 195 ? 22.725 25.384 -26.589 1.00 73.12 195 LEU A N 1
ATOM 1629 C CA . LEU A 1 195 ? 22.219 24.609 -25.467 1.00 73.12 195 LEU A CA 1
ATOM 1630 C C . LEU A 1 195 ? 21.966 25.491 -24.239 1.00 73.12 195 LEU A C 1
ATOM 1632 O O . LEU A 1 195 ? 20.890 25.411 -23.649 1.00 73.12 195 LEU A O 1
ATOM 1636 N N . MET A 1 196 ? 22.889 26.409 -23.939 1.00 77.25 196 MET A N 1
ATOM 1637 C CA . MET A 1 196 ? 22.725 27.417 -22.886 1.00 77.25 196 MET A CA 1
ATOM 1638 C C . MET A 1 196 ? 21.455 28.260 -23.094 1.00 77.25 196 MET A C 1
ATOM 1640 O O . MET A 1 196 ? 20.667 28.427 -22.166 1.00 77.25 196 MET A O 1
ATOM 1644 N N . HIS A 1 197 ? 21.207 28.745 -24.316 1.00 80.44 197 HIS A N 1
ATOM 1645 C CA . HIS A 1 197 ? 20.006 29.536 -24.611 1.00 80.44 197 HIS A CA 1
ATOM 1646 C C . HIS A 1 197 ? 18.711 28.722 -24.512 1.00 80.44 197 HIS A C 1
ATOM 1648 O O . HIS A 1 197 ? 17.697 29.223 -24.027 1.00 80.44 197 HIS A O 1
ATOM 1654 N N . ILE A 1 198 ? 18.728 27.456 -24.935 1.00 82.56 198 ILE A N 1
ATOM 1655 C CA . ILE A 1 198 ? 17.561 26.576 -24.804 1.00 82.56 198 ILE A CA 1
ATOM 1656 C C . ILE A 1 198 ? 17.247 26.295 -23.332 1.00 82.56 198 ILE A C 1
ATOM 1658 O O . ILE A 1 198 ? 16.074 26.244 -22.962 1.00 82.56 198 ILE A O 1
ATOM 1662 N N . GLU A 1 199 ? 18.263 26.134 -22.488 1.00 76.81 199 GLU A N 1
ATOM 1663 C CA . GLU A 1 199 ? 18.079 25.937 -21.049 1.00 76.81 199 GLU A CA 1
ATOM 1664 C C . GLU A 1 199 ? 17.532 27.184 -20.352 1.00 76.81 199 GLU A C 1
ATOM 1666 O O . GLU A 1 199 ? 16.597 27.068 -19.556 1.00 76.81 199 GLU A O 1
ATOM 1671 N N . GLU A 1 200 ? 18.039 28.371 -20.698 1.00 80.00 200 GLU A N 1
ATOM 1672 C CA . GLU A 1 200 ? 17.486 29.646 -20.222 1.00 80.00 200 GLU A CA 1
ATOM 1673 C C . GLU A 1 200 ? 16.017 29.816 -20.636 1.00 80.00 200 GLU A C 1
ATOM 1675 O O . GLU A 1 200 ? 15.178 30.193 -19.813 1.00 80.00 200 GLU A O 1
ATOM 1680 N N . ASP A 1 201 ? 15.678 29.474 -21.881 1.00 86.19 201 ASP A N 1
ATOM 1681 C CA . ASP A 1 201 ? 14.306 29.556 -22.380 1.00 86.19 201 ASP A CA 1
ATOM 1682 C C . ASP A 1 201 ? 13.366 28.558 -21.684 1.00 86.19 201 ASP A C 1
ATOM 1684 O O . ASP A 1 201 ? 12.220 28.897 -21.388 1.00 86.19 201 ASP A O 1
ATOM 1688 N N . ILE A 1 202 ? 13.824 27.330 -21.411 1.00 83.56 202 ILE A N 1
ATOM 1689 C CA . ILE A 1 202 ? 13.039 26.337 -20.658 1.00 83.56 202 ILE A CA 1
ATOM 1690 C C . ILE A 1 202 ? 12.782 26.846 -19.239 1.00 83.56 202 ILE A C 1
ATOM 1692 O O . ILE A 1 202 ? 11.645 26.778 -18.773 1.00 83.56 202 ILE A O 1
ATOM 1696 N N . TYR A 1 203 ? 13.801 27.400 -18.580 1.00 82.62 203 TYR A N 1
ATOM 1697 C CA . TYR A 1 203 ? 13.660 27.964 -17.240 1.00 82.62 203 TYR A CA 1
ATOM 1698 C C . TYR A 1 203 ? 12.676 29.146 -17.214 1.00 82.62 203 TYR A C 1
ATOM 1700 O O . TYR A 1 203 ? 11.831 29.245 -16.321 1.00 82.62 203 TYR A O 1
ATOM 1708 N N . ALA A 1 204 ? 12.729 30.024 -18.221 1.00 82.50 204 ALA A N 1
ATOM 1709 C CA . ALA A 1 204 ? 11.789 31.134 -18.353 1.00 82.50 204 ALA A CA 1
ATOM 1710 C C . ALA A 1 204 ? 10.345 30.650 -18.578 1.00 82.50 204 ALA A C 1
ATOM 1712 O O . ALA A 1 204 ? 9.426 31.167 -17.942 1.00 82.50 204 ALA A O 1
ATOM 1713 N N . LEU A 1 205 ? 10.149 29.635 -19.429 1.00 86.62 205 LEU A N 1
ATOM 1714 C CA . LEU A 1 205 ? 8.837 29.023 -19.662 1.00 86.62 205 LEU A CA 1
ATOM 1715 C C . LEU A 1 205 ? 8.289 28.363 -18.393 1.00 86.62 205 LEU A C 1
ATOM 1717 O O . LEU A 1 205 ? 7.126 28.570 -18.063 1.00 86.62 205 LEU A O 1
ATOM 1721 N N . GLU A 1 206 ? 9.115 27.622 -17.651 1.00 80.88 206 GLU A N 1
ATOM 1722 C CA . GLU A 1 206 ? 8.721 27.023 -16.369 1.00 80.88 206 GLU A CA 1
ATOM 1723 C C . GLU A 1 206 ? 8.279 28.084 -15.361 1.00 80.88 206 GLU A C 1
ATOM 1725 O O . GLU A 1 206 ? 7.230 27.935 -14.732 1.00 80.88 206 GLU A O 1
ATOM 1730 N N . SER A 1 207 ? 9.025 29.187 -15.265 1.00 84.00 207 SER A N 1
ATOM 1731 C CA . SER A 1 207 ? 8.660 30.305 -14.398 1.00 84.00 207 SER A CA 1
ATOM 1732 C C . SER A 1 207 ? 7.372 30.997 -14.855 1.00 84.00 207 SER A C 1
ATOM 1734 O O . SER A 1 207 ? 6.537 31.331 -14.017 1.00 84.00 207 SER A O 1
ATOM 1736 N N . GLU A 1 208 ? 7.146 31.176 -16.163 1.00 83.12 208 GLU A N 1
ATOM 1737 C CA . GLU A 1 208 ? 5.886 31.742 -16.666 1.00 83.12 208 GLU A CA 1
ATOM 1738 C C . GLU A 1 208 ? 4.696 30.821 -16.348 1.00 83.12 208 GLU A C 1
ATOM 1740 O O . GLU A 1 208 ? 3.633 31.297 -15.944 1.00 83.12 208 GLU A O 1
ATOM 1745 N N . MET A 1 209 ? 4.880 29.504 -16.451 1.00 82.62 209 MET A N 1
ATOM 1746 C CA . MET A 1 209 ? 3.843 28.510 -16.164 1.00 82.62 209 MET A CA 1
ATOM 1747 C C . MET A 1 209 ? 3.396 28.502 -14.694 1.00 82.62 209 MET A C 1
ATOM 1749 O O . MET A 1 209 ? 2.231 28.205 -14.434 1.00 82.62 209 MET A O 1
ATOM 1753 N N . GLU A 1 210 ? 4.257 28.874 -13.738 1.00 80.94 210 GLU A N 1
ATOM 1754 C CA . GLU A 1 210 ? 3.890 28.955 -12.311 1.00 80.94 210 GLU A CA 1
ATOM 1755 C C . GLU A 1 210 ? 2.833 30.032 -12.010 1.00 80.94 210 GLU A C 1
ATOM 1757 O O . GLU A 1 210 ? 2.083 29.910 -11.038 1.00 80.94 210 GLU A O 1
ATOM 1762 N N . TYR A 1 211 ? 2.734 31.072 -12.845 1.00 78.31 211 TYR A N 1
ATOM 1763 C CA . TYR A 1 211 ? 1.843 32.218 -12.617 1.00 78.31 211 TYR A CA 1
ATOM 1764 C C . TYR A 1 211 ? 0.651 32.284 -13.585 1.00 78.31 211 TYR A C 1
ATOM 1766 O O . TYR A 1 211 ? -0.174 33.200 -13.492 1.00 78.31 211 TYR A O 1
ATOM 1774 N N . VAL A 1 212 ? 0.526 31.329 -14.512 1.00 83.62 212 VAL A N 1
ATOM 1775 C CA . VAL A 1 212 ? -0.556 31.296 -15.504 1.00 83.62 212 VAL A CA 1
ATOM 1776 C C . VAL A 1 212 ? -1.765 30.534 -14.956 1.00 83.62 212 VAL A C 1
ATOM 1778 O O . VAL A 1 212 ? -1.728 29.326 -14.754 1.00 83.62 212 VAL A O 1
ATOM 1781 N N . ALA A 1 213 ? -2.873 31.252 -14.752 1.00 70.56 213 ALA A N 1
ATOM 1782 C CA . ALA A 1 213 ? -4.155 30.676 -14.327 1.00 70.56 213 ALA A CA 1
ATOM 1783 C C . ALA A 1 213 ? -5.068 30.258 -15.501 1.00 70.56 213 ALA A C 1
ATOM 1785 O O . ALA A 1 213 ? -6.086 29.601 -15.288 1.00 70.56 213 ALA A O 1
ATOM 1786 N N . ASP A 1 214 ? -4.730 30.664 -16.729 1.00 87.12 214 ASP A N 1
ATOM 1787 C CA . ASP A 1 214 ? -5.484 30.350 -17.945 1.00 87.12 214 ASP A CA 1
ATOM 1788 C C . ASP A 1 214 ? -5.023 29.008 -18.534 1.00 87.12 214 ASP A C 1
ATOM 1790 O O . ASP A 1 214 ? -3.860 28.849 -18.910 1.00 87.12 214 ASP A O 1
ATOM 1794 N N . VAL A 1 215 ? -5.948 28.051 -18.619 1.00 76.62 215 VAL A N 1
ATOM 1795 C CA . VAL A 1 215 ? -5.676 26.667 -19.034 1.00 76.62 215 VAL A CA 1
ATOM 1796 C C . VAL A 1 215 ? -5.264 26.570 -20.508 1.00 76.62 215 VAL A C 1
ATOM 1798 O O . VAL A 1 215 ? -4.349 25.813 -20.821 1.00 76.62 215 VAL A O 1
ATOM 1801 N N . GLU A 1 216 ? -5.855 27.364 -21.409 1.00 81.56 216 GLU A N 1
ATOM 1802 C CA . GLU A 1 216 ? -5.488 27.337 -22.837 1.00 81.56 216 GLU A CA 1
ATOM 1803 C C . GLU A 1 216 ? -4.098 27.936 -23.068 1.00 81.56 216 GLU A C 1
ATOM 1805 O O . GLU A 1 216 ? -3.340 27.481 -23.932 1.00 81.56 216 GLU A O 1
ATOM 1810 N N . LYS A 1 217 ? -3.739 28.968 -22.294 1.00 81.12 217 LYS A N 1
ATOM 1811 C CA . LYS A 1 217 ? -2.388 29.539 -22.341 1.00 81.12 217 LYS A CA 1
ATOM 1812 C C . LYS A 1 217 ? -1.362 28.568 -21.748 1.00 81.12 217 LYS A C 1
ATOM 1814 O O . LYS A 1 217 ? -0.267 28.443 -22.292 1.00 81.12 217 LYS A O 1
ATOM 1819 N N . LEU A 1 218 ? -1.728 27.859 -20.682 1.00 78.00 218 LEU A N 1
ATOM 1820 C CA . LEU A 1 218 ? -0.874 26.864 -20.041 1.00 78.00 218 LEU A CA 1
ATOM 1821 C C . LEU A 1 218 ? -0.572 25.683 -20.978 1.00 78.00 218 LEU A C 1
ATOM 1823 O O . LEU A 1 218 ? 0.587 25.293 -21.096 1.00 78.00 218 LEU A O 1
ATOM 1827 N N . GLU A 1 219 ? -1.570 25.160 -21.698 1.00 81.44 219 GLU A N 1
ATOM 1828 C CA . GLU A 1 219 ? -1.370 24.088 -22.689 1.00 81.44 219 GLU A CA 1
ATOM 1829 C C . GLU A 1 219 ? -0.376 24.489 -23.791 1.00 81.44 219 GLU A C 1
ATOM 1831 O O . GLU A 1 219 ? 0.524 23.714 -24.120 1.00 81.44 219 GLU A O 1
ATOM 1836 N N . LYS A 1 220 ? -0.463 25.724 -24.304 1.00 85.56 220 LYS A N 1
ATOM 1837 C CA . LYS A 1 220 ? 0.492 26.234 -25.305 1.00 85.56 220 LYS A CA 1
ATOM 1838 C C . LYS A 1 220 ? 1.918 26.328 -24.763 1.00 85.56 220 LYS A C 1
ATOM 1840 O O . LYS A 1 220 ? 2.855 25.947 -25.461 1.00 85.56 220 LYS A O 1
ATOM 1845 N N . LEU A 1 221 ? 2.081 26.792 -23.523 1.00 83.38 221 LEU A N 1
ATOM 1846 C CA . LEU A 1 221 ? 3.392 26.868 -22.869 1.00 83.38 221 LEU A CA 1
ATOM 1847 C C . LEU A 1 221 ? 3.992 25.473 -22.642 1.00 83.38 221 LEU A C 1
ATOM 1849 O O . LEU A 1 221 ? 5.186 25.278 -22.866 1.00 83.38 221 LEU A O 1
ATOM 1853 N N . TYR A 1 222 ? 3.169 24.480 -22.285 1.00 80.25 222 TYR A N 1
ATOM 1854 C CA . TYR A 1 222 ? 3.609 23.084 -22.204 1.00 80.25 222 TYR A CA 1
ATOM 1855 C C . TYR A 1 222 ? 4.084 22.552 -23.562 1.00 80.25 222 TYR A C 1
ATOM 1857 O O . TYR A 1 222 ? 5.149 21.940 -23.628 1.00 80.25 222 TYR A O 1
ATOM 1865 N N . GLU A 1 223 ? 3.349 22.805 -24.650 1.00 86.81 223 GLU A N 1
ATOM 1866 C CA . GLU A 1 223 ? 3.766 22.377 -25.993 1.00 86.81 223 GLU A CA 1
ATOM 1867 C C . GLU A 1 223 ? 5.088 23.019 -26.435 1.00 86.81 223 GLU A C 1
ATOM 1869 O O . GLU A 1 223 ? 5.939 22.352 -27.032 1.00 86.81 223 GLU A O 1
ATOM 1874 N N . GLU A 1 224 ? 5.271 24.313 -26.163 1.00 85.12 224 GLU A N 1
ATOM 1875 C CA . GLU A 1 224 ? 6.516 25.025 -26.466 1.00 85.12 224 GLU A CA 1
ATOM 1876 C C . GLU A 1 224 ? 7.690 24.497 -25.636 1.00 85.12 224 GLU A C 1
ATOM 1878 O O . GLU A 1 224 ? 8.768 24.253 -26.190 1.00 85.12 224 GLU A O 1
ATOM 1883 N N . LYS A 1 225 ? 7.464 24.221 -24.346 1.00 86.12 225 LYS A N 1
ATOM 1884 C CA . LYS A 1 225 ? 8.456 23.597 -23.467 1.00 86.12 225 LYS A CA 1
ATOM 1885 C C . LYS A 1 225 ? 8.881 22.226 -23.989 1.00 86.12 225 LYS A C 1
ATOM 1887 O O . LYS A 1 225 ? 10.074 21.981 -24.150 1.00 86.12 225 LYS A O 1
ATOM 1892 N N . THR A 1 226 ? 7.928 21.356 -24.328 1.00 83.44 226 THR A N 1
ATOM 1893 C CA . THR A 1 226 ? 8.232 20.009 -24.841 1.00 83.44 226 THR A CA 1
ATOM 1894 C C . THR A 1 226 ? 9.053 20.062 -26.133 1.00 83.44 226 THR A C 1
ATOM 1896 O O . THR A 1 226 ? 9.982 19.275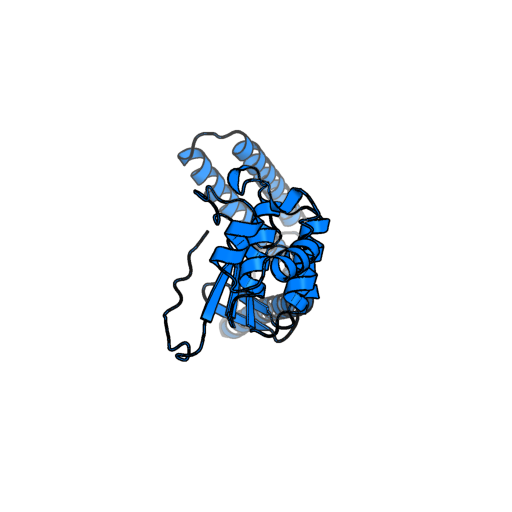 -26.304 1.00 83.44 226 THR A O 1
ATOM 1899 N N . LYS A 1 227 ? 8.778 21.017 -27.034 1.00 86.44 227 LYS A N 1
ATOM 1900 C CA . LYS A 1 227 ? 9.584 21.205 -28.256 1.00 86.44 227 LYS A CA 1
ATOM 1901 C C . LYS A 1 227 ? 11.029 21.600 -27.942 1.00 86.44 227 LYS A C 1
ATOM 1903 O O . LYS A 1 227 ? 11.943 21.089 -28.585 1.00 86.44 227 LYS A O 1
ATOM 1908 N N . LYS A 1 228 ? 11.243 22.485 -26.964 1.00 82.50 228 LYS A N 1
ATOM 1909 C CA . LYS A 1 228 ? 12.590 22.906 -26.544 1.00 82.50 228 LYS A CA 1
ATOM 1910 C C . LYS A 1 228 ? 13.350 21.795 -25.821 1.00 82.50 228 LYS A C 1
ATOM 1912 O O . LYS A 1 228 ? 14.542 21.637 -26.060 1.00 82.50 228 LYS A O 1
ATOM 1917 N N . GLU A 1 229 ? 12.677 20.983 -25.008 1.00 75.62 229 GLU A N 1
ATOM 1918 C CA . GLU A 1 229 ? 13.290 19.815 -24.358 1.00 75.62 229 GLU A CA 1
ATOM 1919 C C . GLU A 1 229 ? 13.767 18.769 -25.373 1.00 75.62 229 GLU A C 1
ATOM 1921 O O . GLU A 1 229 ? 14.850 18.207 -25.201 1.00 75.62 229 GLU A O 1
ATOM 1926 N N . LEU A 1 230 ? 12.998 18.551 -26.446 1.00 80.62 230 LEU A N 1
ATOM 1927 C CA . LEU A 1 230 ? 13.405 17.689 -27.559 1.00 80.62 230 LEU A CA 1
ATOM 1928 C C . LEU A 1 230 ? 14.637 18.251 -28.276 1.00 80.62 230 LEU A C 1
ATOM 1930 O O . LEU A 1 230 ? 15.609 17.529 -28.467 1.00 80.62 230 LEU A O 1
ATOM 1934 N N . LEU A 1 231 ? 14.639 19.551 -28.589 1.00 79.69 231 LEU A N 1
ATOM 1935 C CA . LEU A 1 231 ? 15.781 20.197 -29.240 1.00 79.69 231 LEU A CA 1
ATOM 1936 C C . LEU A 1 231 ? 17.047 20.154 -28.366 1.00 79.69 231 LEU A C 1
ATOM 1938 O O . LEU A 1 231 ? 18.137 19.903 -28.872 1.00 79.69 231 LEU A O 1
ATOM 1942 N N . ARG A 1 232 ? 16.909 20.339 -27.046 1.00 76.94 232 ARG A N 1
ATOM 1943 C CA . ARG A 1 232 ? 18.015 20.187 -26.088 1.00 76.94 232 ARG A CA 1
ATOM 1944 C C . ARG A 1 232 ? 18.588 18.771 -26.120 1.00 76.94 232 ARG A C 1
ATOM 1946 O O . ARG A 1 232 ? 19.804 18.604 -26.125 1.00 76.94 232 ARG A O 1
ATOM 1953 N N . ALA A 1 233 ? 17.720 17.760 -26.131 1.00 70.44 233 ALA A N 1
ATOM 1954 C CA . ALA A 1 233 ? 18.143 16.366 -26.204 1.00 70.44 233 ALA A CA 1
ATOM 1955 C C . ALA A 1 233 ? 18.901 16.075 -27.510 1.00 70.44 233 ALA A C 1
ATOM 1957 O O . ALA A 1 233 ? 19.941 15.420 -27.474 1.00 70.44 233 ALA A O 1
ATOM 1958 N N . ASP A 1 234 ? 18.437 16.617 -28.638 1.00 79.06 234 ASP A N 1
ATOM 1959 C CA . ASP A 1 234 ? 19.108 16.476 -29.934 1.00 79.06 234 ASP A CA 1
ATOM 1960 C C . ASP A 1 234 ? 20.504 17.122 -29.942 1.00 79.06 234 ASP A C 1
ATOM 1962 O O . ASP A 1 234 ? 21.453 16.506 -30.425 1.00 79.06 234 ASP A O 1
ATOM 1966 N N . LEU A 1 235 ? 20.666 18.313 -29.354 1.00 74.00 235 LEU A N 1
ATOM 1967 C CA . LEU A 1 235 ? 21.969 18.989 -29.269 1.00 74.00 235 LEU A CA 1
ATOM 1968 C C . LEU A 1 235 ? 22.948 18.285 -28.319 1.00 74.00 235 LEU A C 1
ATOM 1970 O O . LEU A 1 235 ? 24.139 18.210 -28.620 1.00 74.00 235 LEU A O 1
ATOM 1974 N N . TYR A 1 236 ? 22.471 17.720 -27.205 1.00 69.62 236 TYR A N 1
ATOM 1975 C CA . TYR A 1 236 ? 23.315 16.880 -26.347 1.00 69.62 236 TYR A CA 1
ATOM 1976 C C . TYR A 1 236 ? 23.792 15.622 -27.072 1.00 69.62 236 TYR A C 1
ATOM 1978 O O . TYR A 1 236 ? 24.961 15.257 -26.956 1.00 69.62 236 TYR A O 1
ATOM 1986 N N . ASN A 1 237 ? 22.916 14.998 -27.862 1.00 72.25 237 ASN A N 1
ATOM 1987 C CA . ASN A 1 237 ? 23.298 13.876 -28.713 1.00 72.25 237 ASN A CA 1
ATOM 1988 C C . ASN A 1 237 ? 24.316 14.312 -29.782 1.00 72.25 237 ASN A C 1
ATOM 1990 O O . ASN A 1 237 ? 25.246 13.565 -30.084 1.00 72.25 237 ASN A O 1
ATOM 1994 N N . GLU A 1 238 ? 24.164 15.510 -30.359 1.00 74.50 238 GLU A N 1
ATOM 1995 C CA . GLU A 1 238 ? 25.127 16.075 -31.313 1.00 74.50 238 GLU A CA 1
ATOM 1996 C C . GLU A 1 238 ? 26.505 16.268 -30.657 1.00 74.50 238 GLU A C 1
ATOM 1998 O O . GLU A 1 238 ? 27.494 15.796 -31.214 1.00 74.50 238 GLU A O 1
ATOM 2003 N N . LEU A 1 239 ? 26.572 16.842 -29.446 1.00 67.75 239 LEU A N 1
ATOM 2004 C CA . LEU A 1 239 ? 27.811 16.990 -28.662 1.00 67.75 239 LEU A CA 1
ATOM 2005 C C . LEU A 1 239 ? 28.476 15.651 -28.339 1.00 67.75 239 LEU A C 1
ATOM 2007 O O . LEU A 1 239 ? 29.685 15.510 -28.514 1.00 67.75 239 LEU A O 1
ATOM 2011 N N . GLU A 1 240 ? 27.699 14.667 -27.886 1.00 65.00 240 GLU A N 1
ATOM 2012 C CA . GLU A 1 240 ? 28.210 13.339 -27.537 1.00 65.00 240 GLU A CA 1
ATOM 2013 C C . GLU A 1 240 ? 28.879 12.669 -28.748 1.00 65.00 240 GLU A C 1
ATOM 2015 O O . GLU A 1 240 ? 29.973 12.117 -28.640 1.00 65.00 240 GLU A O 1
ATOM 2020 N N . ASN A 1 241 ? 28.285 12.827 -29.935 1.00 67.19 241 ASN A N 1
ATOM 2021 C CA . ASN A 1 241 ? 28.833 12.301 -31.184 1.00 67.19 241 ASN A CA 1
ATOM 2022 C C . ASN A 1 241 ? 30.083 13.057 -31.688 1.00 67.19 241 ASN A C 1
ATOM 2024 O O . ASN A 1 241 ? 30.739 12.566 -32.606 1.00 67.19 241 ASN A O 1
ATOM 2028 N N . MET A 1 242 ? 30.409 14.241 -31.153 1.00 61.50 242 MET A N 1
ATOM 2029 C CA . MET A 1 242 ? 31.633 14.983 -31.505 1.00 61.50 242 MET A CA 1
ATOM 2030 C C . MET A 1 242 ? 32.839 14.629 -30.625 1.00 61.50 242 MET A C 1
ATOM 2032 O O . MET A 1 242 ? 33.965 14.986 -30.977 1.00 61.50 242 MET A O 1
ATOM 2036 N N . VAL A 1 243 ? 32.610 13.991 -29.473 1.00 52.28 243 VAL A N 1
ATOM 2037 C CA . VAL A 1 243 ? 33.654 13.626 -28.498 1.00 52.28 243 VAL A CA 1
ATOM 2038 C C . VAL A 1 243 ? 34.174 12.190 -28.718 1.00 52.28 243 VAL A C 1
ATOM 2040 O O . VAL A 1 243 ? 35.279 11.881 -28.269 1.00 52.28 243 VAL A O 1
ATOM 2043 N N . GLU A 1 244 ? 33.427 11.343 -29.441 1.00 44.66 244 GLU A N 1
ATOM 2044 C CA . GLU A 1 244 ? 33.858 10.017 -29.947 1.00 44.66 244 GLU A CA 1
ATOM 2045 C C . GLU A 1 244 ? 34.759 10.097 -31.195 1.00 44.66 244 GLU A C 1
ATOM 2047 O O . GLU A 1 244 ? 35.732 9.305 -31.261 1.00 44.66 244 GLU A O 1
#

Secondary structure (DSSP, 8-state):
------------TT--EEEE-S---S---SBHHHHHHTTS---HHHHHHHHHHTT--GGGGGSBGGG--HHHHHHHHHHHHHHSS-SEEEEESTTTT--HHHHHHHHHHHHT--SEEEEE-S-HHHHHHH-S-EEEEETTEEEEESS-HHHHHHHHHHHHHHHHHHHHHHHHHHHTT----------HHHHHHHHHHHHHHHHHHHHHHHH---HHHHHHHHHHHHHHHHHHHHHHHHHHHHH-

InterPro domains:
  IPR003439 ABC transporter-like, ATP-binding domain [PF00005] (14-96)
  IPR027417 P-loop containing nucleoside triphosphate hydrolase [G3DSA:3.40.50.300] (6-177)
  IPR027417 P-loop containing nucleoside triphosphate hydrolase [SSF52540] (15-147)
  IPR05130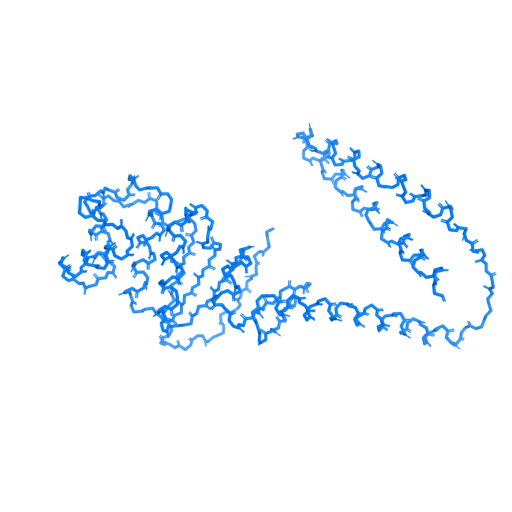9 ABC transporter ABCF subfamily ATPase [PTHR42855] (13-236)

Nearest PDB structures (foldseek):
  4fin-assembly3_B  TM=7.506E-01  e=5.922E-11  Escherichia coli K-12
  2ix3-assembly1_B  TM=8.206E-01  e=4.138E-09  Saccharomyces cerevisiae
  5zxd-assembly1_A  TM=7.595E-01  e=1.833E-09  Homo sapiens
  4fin-assembly2_A  TM=6.539E-01  e=1.502E-10  Escherichia coli K-12
  8buu-assembly1_9  TM=5.411E-01  e=5.587E-11  Neobacillus vireti

Foldseek 3Di:
DDDDDDDDDDPDPLAAEAEQDLPDDDDDQAFLQVLLCVQAVDDSVVSQVLVVLLVCDDCSRRHGCVPDDSLSVRSSSLSSQLRHPHQEYEEEQSCPPHDPVSVVSVLVSLQPRPHHYDYDHPDLVSQQSRPQKDWDADPNDIDIDRGTPVVVVVVVVVVVVVVVVVVVVVVVVVCVVDDDDDDDDDDLVVLVVVLVVLVVVLVVLVVVLVPDPDPVVNVVSVVVNVVSVVVNVVSVVSNVVVVD

Sequence (244 aa):
MQTCRFFKEDLYSSVKIGYLSQHVYENMKSNVLEAFRENVAVTEGEARHILAKFLFYGPAVFKKVTQLSGGEKMRLRLAQLMYQDINFLILDEPTNHLDIESREVLEEALEQYNGTILAVSHDRYFLNKLFEKTYWIDRCKLFEFAGNYAWARQKWEEKLEEEVIKHKHHERKSVEAISIKKKDSRSFAEIENELMHIEEDIYALESEMEYVADVEKLEKLYEEKTKKELLRADLYNELENMVE

Organism: NCBI:txid1431339

Solvent-accessible surface area (backbone atoms only — not comparable to full-atom values): 14515 Å² total; per-residue (Å²): 142,82,87,81,83,79,78,91,75,79,74,59,96,82,72,30,77,38,79,48,60,93,82,79,79,89,83,56,91,40,27,42,51,54,55,38,46,77,64,25,98,63,54,72,68,56,48,50,58,54,38,37,70,60,70,35,52,82,71,52,34,67,38,43,52,79,76,47,52,74,42,55,49,49,38,54,49,49,54,33,50,74,64,30,96,46,47,32,37,40,33,47,49,73,67,65,82,42,53,71,70,56,41,51,45,51,52,56,52,57,74,70,47,90,48,49,77,48,75,45,67,89,51,65,65,62,41,45,73,75,34,62,60,32,78,45,77,55,96,96,40,81,44,84,28,93,24,23,48,68,58,34,49,53,55,50,52,56,49,52,53,51,52,53,53,50,52,56,50,52,53,52,63,67,45,75,80,60,86,86,80,94,78,82,84,78,52,73,71,56,53,53,53,53,44,52,54,49,51,53,50,46,53,50,50,54,58,52,55,76,73,54,88,48,66,73,61,43,54,52,51,50,56,52,42,54,54,46,54,50,52,46,52,52,52,53,52,54,53,56,67,72,77,111

Mean predicted aligned error: 16.45 Å

pLDDT: mean 78.0, std 16.52, range [24.03, 93.81]